Protein AF-A0A496Z7W5-F1 (afdb_monomer_lite)

pLDDT: mean 76.12, std 15.77, range [34.16, 96.25]

Structure (mmCIF, N/CA/C/O backbone):
data_AF-A0A496Z7W5-F1
#
_entry.id   AF-A0A496Z7W5-F1
#
loop_
_atom_site.group_PDB
_atom_site.id
_atom_site.type_symbol
_atom_site.label_atom_id
_atom_site.label_alt_id
_atom_site.label_comp_id
_atom_site.label_asym_id
_atom_site.label_entity_id
_atom_site.label_seq_id
_atom_site.pdbx_PDB_ins_code
_atom_site.Cartn_x
_atom_site.Cartn_y
_atom_site.Cartn_z
_atom_site.occupancy
_atom_site.B_iso_or_equiv
_atom_site.auth_seq_id
_atom_site.auth_comp_id
_atom_site.auth_asym_id
_atom_site.auth_atom_id
_atom_site.pdbx_PDB_model_num
ATOM 1 N N . MET A 1 1 ? 35.071 28.016 -65.929 1.00 51.53 1 MET A N 1
ATOM 2 C CA . MET A 1 1 ? 35.311 26.573 -65.717 1.00 51.53 1 MET A CA 1
ATOM 3 C C . MET A 1 1 ? 34.037 26.012 -65.119 1.00 51.53 1 MET A C 1
ATOM 5 O O . MET A 1 1 ? 33.495 26.661 -64.237 1.00 51.53 1 MET A O 1
ATOM 9 N N . ASN A 1 2 ? 33.488 24.928 -65.670 1.00 55.09 2 ASN A N 1
ATOM 10 C CA . ASN A 1 2 ? 32.292 24.305 -65.104 1.00 55.09 2 ASN A CA 1
ATOM 11 C C . ASN A 1 2 ? 32.678 23.683 -63.758 1.00 55.09 2 ASN A C 1
ATOM 13 O O . ASN A 1 2 ? 33.490 22.768 -63.718 1.00 55.09 2 ASN A O 1
ATOM 17 N N . ASP A 1 3 ? 32.097 24.175 -62.666 1.00 66.06 3 ASP A N 1
ATOM 18 C CA . ASP A 1 3 ? 32.342 23.649 -61.313 1.00 66.06 3 ASP A CA 1
ATOM 19 C C . ASP A 1 3 ? 31.567 22.348 -61.036 1.00 66.06 3 ASP A C 1
ATOM 21 O O . ASP A 1 3 ? 31.571 21.841 -59.909 1.00 66.06 3 ASP A O 1
ATOM 25 N N . ALA A 1 4 ? 30.861 21.832 -62.046 1.00 79.75 4 ALA A N 1
ATOM 26 C CA . ALA A 1 4 ? 30.001 20.666 -61.973 1.00 79.75 4 ALA A CA 1
ATOM 27 C C . ALA A 1 4 ? 30.693 19.445 -62.585 1.00 79.75 4 ALA A C 1
ATOM 29 O O . ALA A 1 4 ? 31.195 19.484 -63.704 1.00 79.75 4 ALA A O 1
ATOM 30 N N . TYR A 1 5 ? 30.675 18.351 -61.837 1.00 84.06 5 TYR A N 1
ATOM 31 C CA . TYR A 1 5 ? 31.338 17.106 -62.175 1.00 84.06 5 TYR A CA 1
ATOM 32 C C . TYR A 1 5 ? 30.346 15.950 -62.143 1.00 84.06 5 TYR A C 1
ATOM 34 O O . TYR A 1 5 ? 29.518 15.844 -61.235 1.00 84.06 5 TYR A O 1
ATOM 42 N N . ILE A 1 6 ? 30.454 15.043 -63.102 1.00 85.50 6 ILE A N 1
ATOM 43 C CA . ILE A 1 6 ? 29.633 13.839 -63.178 1.00 85.50 6 ILE A CA 1
ATOM 44 C C . ILE A 1 6 ? 30.410 12.677 -62.570 1.00 85.50 6 ILE A C 1
ATOM 46 O O . ILE A 1 6 ? 31.523 12.374 -62.993 1.00 85.50 6 ILE A O 1
ATOM 50 N N . LEU A 1 7 ? 29.804 12.006 -61.592 1.00 85.50 7 LEU A N 1
ATOM 51 C CA . LEU A 1 7 ? 30.342 10.791 -60.986 1.00 85.50 7 LEU A CA 1
ATOM 52 C C . LEU A 1 7 ? 29.732 9.560 -61.658 1.00 85.50 7 LEU A C 1
ATOM 54 O O . LEU A 1 7 ? 28.511 9.467 -61.803 1.00 85.50 7 LEU A O 1
ATOM 58 N N . ARG A 1 8 ? 30.566 8.575 -61.986 1.00 83.56 8 ARG A N 1
ATOM 59 C CA . ARG A 1 8 ? 30.140 7.232 -62.374 1.00 83.56 8 ARG A CA 1
ATOM 60 C C . ARG A 1 8 ? 30.709 6.213 -61.399 1.00 83.56 8 ARG A C 1
ATOM 62 O O . ARG A 1 8 ? 31.922 6.063 -61.286 1.00 83.56 8 ARG A O 1
ATOM 69 N N . LYS A 1 9 ? 29.806 5.484 -60.744 1.00 83.12 9 LYS A N 1
ATOM 70 C CA . LYS A 1 9 ? 30.139 4.409 -59.806 1.00 83.12 9 LYS A CA 1
ATOM 71 C C . LYS A 1 9 ? 29.649 3.082 -60.355 1.00 83.12 9 LYS A C 1
ATOM 73 O O . LYS A 1 9 ? 28.438 2.901 -60.522 1.00 83.12 9 LYS A O 1
ATOM 78 N N . LYS A 1 10 ? 30.579 2.154 -60.595 1.00 78.31 10 LYS A N 1
ATOM 79 C CA . LYS A 1 10 ? 30.323 0.863 -61.259 1.00 78.31 10 LYS A CA 1
ATOM 80 C C . LYS A 1 10 ? 29.635 1.088 -62.621 1.00 78.31 10 LYS A C 1
ATOM 82 O O . LYS A 1 10 ? 30.306 1.440 -63.583 1.00 78.31 10 LYS A O 1
ATOM 87 N N . ASP A 1 11 ? 28.300 1.040 -62.662 1.00 71.44 11 ASP A N 1
ATOM 88 C CA . ASP A 1 11 ? 27.478 1.235 -63.869 1.00 71.44 11 ASP A CA 1
ATOM 89 C C . ASP A 1 11 ? 26.403 2.326 -63.749 1.00 71.44 11 ASP A C 1
ATOM 91 O O . ASP A 1 11 ? 25.564 2.480 -64.635 1.00 71.44 11 ASP A O 1
ATOM 95 N N . LYS A 1 12 ? 26.403 3.111 -62.665 1.00 79.19 12 LYS A N 1
ATOM 96 C CA . LYS A 1 12 ? 25.453 4.219 -62.482 1.00 79.19 12 LYS A CA 1
ATOM 97 C C . LYS A 1 12 ? 26.149 5.559 -62.664 1.00 79.19 12 LYS A C 1
ATOM 99 O O . LYS A 1 12 ? 27.129 5.845 -61.978 1.00 79.19 12 LYS A O 1
ATOM 104 N N . VAL A 1 13 ? 25.610 6.372 -63.570 1.00 81.94 13 VAL A N 1
ATOM 105 C CA . VAL A 1 13 ? 26.015 7.764 -63.794 1.00 81.94 13 VAL A CA 1
ATOM 106 C C . VAL A 1 13 ? 25.095 8.675 -62.987 1.00 81.94 13 VAL A C 1
ATOM 108 O O . VAL A 1 13 ? 23.871 8.571 -63.070 1.00 81.94 13 VAL A O 1
ATOM 111 N N . TYR A 1 14 ? 25.687 9.538 -62.170 1.00 81.88 14 TYR A N 1
ATOM 112 C CA . TYR A 1 14 ? 24.978 10.470 -61.300 1.00 81.88 14 TYR A CA 1
ATOM 113 C C . TYR A 1 14 ? 24.831 11.836 -61.975 1.00 81.88 14 TYR A C 1
ATOM 115 O O . TYR A 1 14 ? 25.515 12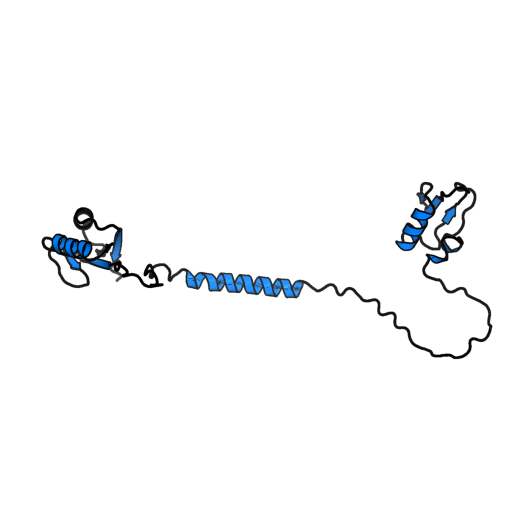.144 -62.944 1.00 81.88 14 TYR A O 1
ATOM 123 N N . LYS A 1 15 ? 23.914 12.668 -61.470 1.00 84.81 15 LYS A N 1
ATOM 124 C CA . LYS A 1 15 ? 23.743 14.041 -61.971 1.00 84.81 15 LYS A CA 1
ATOM 125 C C . LYS A 1 15 ? 25.028 14.859 -61.759 1.00 84.81 15 LYS A C 1
ATOM 127 O O . LYS A 1 15 ? 25.778 14.526 -60.846 1.00 84.81 15 LYS A O 1
ATOM 132 N N . PRO A 1 16 ? 25.262 15.931 -62.535 1.00 86.69 16 PRO A N 1
ATOM 133 C CA . PRO A 1 16 ? 26.368 16.847 -62.283 1.00 86.69 16 PRO A CA 1
ATOM 134 C C . PRO A 1 16 ? 26.305 17.412 -60.859 1.00 86.69 16 PRO A C 1
ATOM 136 O O . PRO A 1 16 ? 25.272 17.923 -60.419 1.00 86.69 16 PRO A O 1
ATOM 139 N N . VAL A 1 17 ? 27.409 17.293 -60.130 1.00 85.62 17 VAL A N 1
ATOM 140 C CA . VAL A 1 17 ? 27.551 17.677 -58.727 1.00 85.62 17 VAL A CA 1
ATOM 141 C C . VAL A 1 17 ? 28.696 18.687 -58.587 1.00 85.62 17 VAL A C 1
ATOM 143 O O . VAL A 1 17 ? 29.755 18.475 -59.175 1.00 85.62 17 VAL A O 1
ATOM 146 N N . PRO A 1 18 ? 28.547 19.760 -57.787 1.00 87.69 18 PRO A N 1
ATOM 147 C CA . PRO A 1 18 ? 29.632 20.709 -57.561 1.00 87.69 18 PRO A CA 1
ATOM 148 C C . PRO A 1 18 ? 30.868 20.067 -56.917 1.00 87.69 18 PRO A C 1
ATOM 150 O O . PRO A 1 18 ? 30.735 19.214 -56.033 1.00 87.69 18 PRO A O 1
ATOM 153 N N . LEU A 1 19 ? 32.065 20.565 -57.240 1.00 83.31 19 LEU A N 1
ATOM 154 C CA . LEU A 1 19 ? 33.335 20.090 -56.662 1.00 83.31 19 LEU A CA 1
ATOM 155 C C . LEU A 1 19 ? 33.321 19.993 -55.128 1.00 83.31 19 LEU A C 1
ATOM 157 O O . LEU A 1 19 ? 33.841 19.045 -54.540 1.00 83.31 19 LEU A O 1
ATOM 161 N N . LYS A 1 20 ? 32.703 20.975 -54.460 1.00 84.88 20 LYS A N 1
ATOM 162 C CA . LYS A 1 20 ? 32.587 21.008 -52.995 1.00 84.88 20 LYS A CA 1
ATOM 163 C C . LYS A 1 20 ? 31.877 19.767 -52.451 1.00 84.88 20 LYS A C 1
ATOM 165 O O . LYS A 1 20 ? 32.309 19.218 -51.443 1.00 84.88 20 LYS A O 1
ATOM 170 N N . VAL A 1 21 ? 30.819 19.323 -53.126 1.00 84.94 21 VAL A N 1
ATOM 171 C CA . VAL A 1 21 ? 30.046 18.141 -52.733 1.00 84.94 21 VAL A CA 1
ATOM 172 C C . VAL A 1 21 ? 30.829 16.869 -53.063 1.00 84.94 21 VAL A C 1
ATOM 174 O O . VAL A 1 21 ? 30.885 15.975 -52.224 1.00 84.94 21 VAL A O 1
ATOM 177 N N . LEU A 1 22 ? 31.528 16.808 -54.204 1.00 83.44 22 LEU A N 1
ATOM 178 C CA . LEU A 1 22 ? 32.423 15.682 -54.510 1.00 83.44 22 LEU A CA 1
ATOM 179 C C . LEU A 1 22 ? 33.503 15.474 -53.445 1.00 83.44 22 LEU A C 1
ATOM 181 O O . LEU A 1 22 ? 33.712 14.347 -53.003 1.00 83.44 22 LEU A O 1
ATOM 185 N N . ARG A 1 23 ? 34.144 16.549 -52.972 1.00 83.62 23 ARG A N 1
ATOM 186 C CA . ARG A 1 23 ? 35.127 16.473 -51.875 1.00 83.62 23 ARG A CA 1
ATOM 187 C C . ARG A 1 23 ? 34.524 15.863 -50.610 1.00 83.62 23 ARG A C 1
ATOM 189 O O . ARG A 1 23 ? 35.157 15.032 -49.962 1.00 83.62 23 ARG A O 1
ATOM 196 N N . THR A 1 24 ? 33.291 16.246 -50.270 1.00 82.06 24 THR A N 1
ATOM 197 C CA . THR A 1 24 ? 32.560 15.661 -49.138 1.00 82.06 24 THR A CA 1
ATOM 198 C C . THR A 1 24 ? 32.294 14.172 -49.350 1.00 82.06 24 THR A C 1
ATOM 200 O O . THR A 1 24 ? 32.482 13.392 -48.419 1.00 82.06 24 THR A O 1
ATOM 203 N N . LEU A 1 25 ? 31.921 13.757 -50.562 1.00 84.25 25 LEU A N 1
ATOM 204 C CA . LEU A 1 25 ? 31.660 12.352 -50.880 1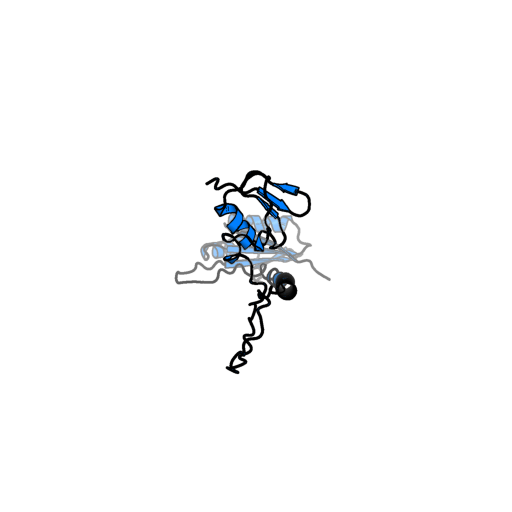.00 84.25 25 LEU A CA 1
ATOM 205 C C . LEU A 1 25 ? 32.932 11.489 -50.823 1.00 84.25 25 LEU A C 1
ATOM 207 O O . LEU A 1 25 ? 32.874 10.371 -50.309 1.00 84.25 25 LEU A O 1
ATOM 211 N N . VAL A 1 26 ? 34.083 12.012 -51.264 1.00 83.88 26 VAL A N 1
ATOM 212 C CA . VAL A 1 26 ? 35.386 11.343 -51.088 1.00 83.88 26 VAL A CA 1
ATOM 213 C C . VAL A 1 26 ? 35.707 11.184 -49.598 1.00 83.88 26 VAL A C 1
ATOM 215 O O . VAL A 1 26 ? 36.009 10.081 -49.143 1.00 83.88 26 VAL A O 1
ATOM 218 N N . TYR A 1 27 ? 35.562 12.251 -48.801 1.00 80.50 27 TYR A N 1
ATOM 219 C CA . TYR A 1 27 ? 35.813 12.204 -47.354 1.00 80.50 27 TYR A CA 1
ATOM 220 C C . TYR A 1 27 ? 34.902 11.200 -46.625 1.00 80.50 27 TYR A C 1
ATOM 222 O O . TYR A 1 27 ? 35.346 10.476 -45.733 1.00 80.50 27 TYR A O 1
ATOM 230 N N . GLN A 1 28 ? 33.634 11.112 -47.036 1.00 82.00 28 GLN A N 1
ATOM 231 C CA . GLN A 1 28 ? 32.645 10.170 -46.503 1.00 82.00 28 GLN A CA 1
ATOM 232 C C . GLN A 1 28 ? 32.807 8.734 -47.035 1.00 82.00 28 GLN A C 1
ATOM 234 O O . GLN A 1 28 ? 31.968 7.885 -46.733 1.00 82.00 28 GLN A O 1
ATOM 239 N N . ARG A 1 29 ? 33.870 8.444 -47.806 1.00 79.56 29 ARG A N 1
ATOM 240 C CA . ARG A 1 29 ? 34.133 7.140 -48.447 1.00 79.56 29 ARG A CA 1
ATOM 241 C C . ARG A 1 29 ? 32.990 6.654 -49.344 1.00 79.56 29 ARG A C 1
ATOM 243 O O . ARG A 1 29 ? 32.728 5.459 -49.444 1.00 79.56 29 ARG A O 1
ATOM 250 N N . GLN A 1 30 ? 32.276 7.584 -49.972 1.00 83.38 30 GLN A N 1
ATOM 251 C CA . GLN A 1 30 ? 31.220 7.266 -50.936 1.00 83.38 30 GLN A CA 1
ATOM 252 C C . GLN A 1 30 ? 31.744 7.210 -52.378 1.00 83.38 30 GLN A C 1
ATOM 254 O O . GLN A 1 30 ? 31.094 6.589 -53.223 1.00 83.38 30 GLN A O 1
ATOM 259 N N . VAL A 1 31 ? 32.914 7.806 -52.627 1.00 83.88 31 VAL A N 1
ATOM 260 C CA . VAL A 1 31 ? 33.658 7.768 -53.893 1.00 83.88 31 VAL A CA 1
ATOM 261 C C . VAL A 1 31 ? 34.989 7.070 -53.647 1.00 83.88 31 VAL A C 1
ATOM 263 O O . VAL A 1 31 ? 35.718 7.459 -52.732 1.00 83.88 31 VAL A O 1
ATOM 266 N N . ASP A 1 32 ? 35.284 6.059 -54.454 1.00 84.19 32 ASP A N 1
ATOM 267 C CA . ASP A 1 32 ? 36.523 5.283 -54.410 1.00 84.19 32 ASP A CA 1
ATOM 268 C C . ASP A 1 32 ? 37.550 5.837 -55.425 1.00 84.19 32 ASP A C 1
ATOM 270 O O . ASP A 1 32 ? 37.160 6.479 -56.402 1.00 84.19 32 ASP A O 1
ATOM 274 N N . PRO A 1 33 ? 38.870 5.617 -55.242 1.00 81.69 33 PRO A N 1
ATOM 275 C CA . PRO A 1 33 ? 39.895 6.105 -56.176 1.00 81.69 33 PRO A CA 1
ATOM 276 C C . PRO A 1 33 ? 39.708 5.613 -57.619 1.00 81.69 33 PRO A C 1
ATOM 278 O O . PRO A 1 33 ? 40.115 6.300 -58.559 1.00 81.69 33 PRO A O 1
ATOM 281 N N . ASP A 1 34 ? 39.086 4.442 -57.764 1.00 84.56 34 ASP A N 1
ATOM 282 C CA . ASP A 1 34 ? 38.816 3.779 -59.038 1.00 84.56 34 ASP A CA 1
ATOM 283 C C . ASP A 1 34 ? 37.509 4.247 -59.705 1.00 84.56 34 ASP A C 1
ATOM 285 O O . ASP A 1 34 ? 37.250 3.900 -60.859 1.00 84.56 34 ASP A O 1
ATOM 289 N N . ASP A 1 35 ? 36.681 5.041 -59.012 1.00 87.25 35 ASP A N 1
ATOM 290 C CA . ASP A 1 35 ? 35.467 5.612 -59.601 1.00 87.25 35 ASP A CA 1
ATOM 291 C C . ASP A 1 35 ? 35.824 6.633 -60.690 1.00 87.25 35 ASP A C 1
ATOM 293 O O . ASP A 1 35 ? 36.857 7.309 -60.633 1.00 87.25 35 ASP A O 1
ATOM 297 N N . MET A 1 36 ? 34.958 6.768 -61.697 1.00 86.19 36 MET A N 1
ATOM 298 C CA . MET A 1 36 ? 35.205 7.681 -62.811 1.00 86.19 36 MET A CA 1
ATOM 299 C C . MET A 1 36 ? 34.498 9.017 -62.592 1.00 86.19 36 MET A C 1
ATOM 301 O O . MET A 1 36 ? 33.318 9.066 -62.238 1.00 86.19 36 MET A O 1
ATOM 305 N N . ILE A 1 37 ? 35.213 10.106 -62.849 1.00 86.38 37 ILE A N 1
ATOM 306 C CA . ILE A 1 37 ? 34.723 11.476 -62.754 1.00 86.38 37 ILE A CA 1
ATOM 307 C C . ILE A 1 37 ? 34.959 12.186 -64.085 1.00 86.38 37 ILE A C 1
ATOM 309 O O . ILE A 1 37 ? 36.049 12.111 -64.659 1.00 86.38 37 ILE A O 1
ATOM 313 N N . SER A 1 38 ? 33.934 12.887 -64.557 1.00 85.19 38 SER A N 1
ATOM 314 C CA . SER A 1 38 ? 33.991 13.752 -65.734 1.00 85.19 38 SER A CA 1
ATOM 315 C C . SER A 1 38 ? 33.742 15.206 -65.339 1.00 85.19 38 SER A C 1
ATOM 317 O O . SER A 1 38 ? 32.855 15.486 -64.533 1.00 85.19 38 SER A O 1
ATOM 319 N N . SER A 1 39 ? 34.537 16.123 -65.891 1.00 81.81 39 SER A N 1
ATOM 320 C CA . SER A 1 39 ? 34.437 17.579 -65.687 1.00 81.81 39 SER A CA 1
ATOM 321 C C . SER A 1 39 ? 33.794 18.318 -66.868 1.00 81.81 39 SER A C 1
ATOM 323 O O . SER A 1 39 ? 33.708 19.543 -66.864 1.00 81.81 39 SER A O 1
ATOM 325 N N . ASP A 1 40 ? 33.411 17.587 -67.913 1.00 81.06 40 ASP A N 1
ATOM 326 C CA . ASP A 1 40 ? 32.994 18.091 -69.225 1.00 81.06 40 ASP A CA 1
ATOM 327 C C . ASP A 1 40 ? 31.701 17.414 -69.711 1.00 81.06 40 ASP A C 1
ATOM 329 O O . ASP A 1 40 ? 31.558 17.073 -70.883 1.00 81.06 40 ASP A O 1
ATOM 333 N N . ASP A 1 41 ? 30.767 17.196 -68.782 1.00 72.81 41 ASP A N 1
ATOM 334 C CA . ASP A 1 41 ? 29.441 16.617 -69.031 1.00 72.81 41 ASP A CA 1
ATOM 335 C C . ASP A 1 41 ? 29.445 15.203 -69.651 1.00 72.81 41 ASP A C 1
ATOM 337 O O . ASP A 1 41 ? 28.473 14.768 -70.269 1.00 72.81 41 ASP A O 1
ATOM 341 N N . GLY A 1 42 ? 30.508 14.432 -69.410 1.00 73.50 42 GLY A N 1
ATOM 342 C CA . GLY A 1 42 ? 30.608 13.012 -69.759 1.00 73.50 42 GLY A CA 1
ATOM 343 C C . GLY A 1 42 ? 31.496 12.701 -70.964 1.00 73.50 42 GLY A C 1
ATOM 344 O O . GLY A 1 42 ? 31.583 11.529 -71.342 1.00 73.50 42 GLY A O 1
ATOM 345 N N . ASN A 1 43 ? 32.165 13.701 -71.547 1.00 78.06 43 ASN A N 1
ATOM 346 C CA . ASN A 1 43 ? 33.041 13.520 -72.707 1.00 78.06 43 ASN A CA 1
ATOM 347 C C . ASN A 1 43 ? 34.394 12.889 -72.340 1.00 78.06 43 ASN A C 1
ATOM 349 O O . ASN A 1 43 ? 34.868 11.996 -73.046 1.00 78.06 43 ASN A O 1
ATOM 353 N N . THR A 1 44 ? 35.004 13.300 -71.229 1.00 81.88 44 THR A N 1
ATOM 354 C CA . THR A 1 44 ? 36.252 12.731 -70.714 1.00 81.88 44 THR A CA 1
ATOM 355 C C . THR A 1 44 ? 36.057 12.177 -69.315 1.00 81.88 44 THR A C 1
ATOM 357 O O . THR A 1 44 ? 35.500 12.816 -68.425 1.00 81.88 44 THR A O 1
ATOM 360 N N . TRP A 1 45 ? 36.532 10.950 -69.115 1.00 84.12 45 TRP A N 1
ATOM 361 C CA . TRP A 1 45 ? 36.442 10.260 -67.838 1.00 84.12 45 TRP A CA 1
ATOM 362 C C . TRP A 1 45 ? 37.831 10.071 -67.255 1.00 84.12 45 TRP A C 1
ATOM 364 O O . TRP A 1 45 ? 38.710 9.461 -67.866 1.00 84.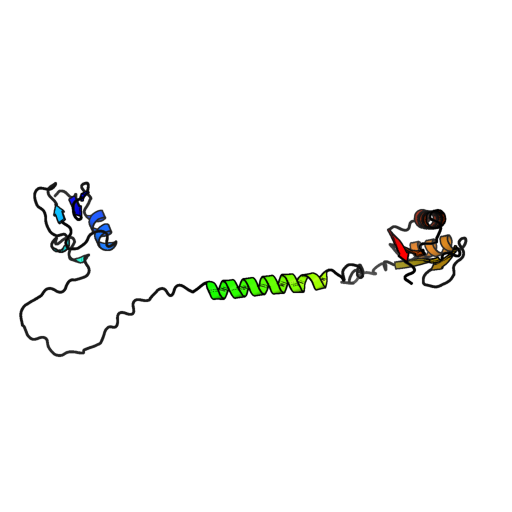12 45 TRP A O 1
ATOM 374 N N . THR A 1 46 ? 38.015 10.577 -66.045 1.00 84.31 46 THR A N 1
ATOM 375 C CA . THR A 1 46 ? 39.253 10.453 -65.280 1.00 84.31 46 THR A CA 1
ATOM 376 C C . THR A 1 46 ? 38.989 9.660 -64.013 1.00 84.31 46 THR A C 1
ATOM 378 O O . THR A 1 46 ? 37.890 9.692 -63.468 1.00 84.31 46 THR A O 1
ATOM 381 N N . LEU A 1 47 ? 39.983 8.913 -63.542 1.00 84.69 47 LEU A N 1
ATOM 382 C CA . LEU A 1 47 ? 39.875 8.239 -62.250 1.00 84.69 47 LEU A CA 1
ATOM 383 C C . LEU A 1 47 ? 39.839 9.296 -61.150 1.00 84.69 47 LEU A C 1
ATOM 385 O O . LEU A 1 47 ? 40.664 10.216 -61.154 1.00 84.69 47 LEU A O 1
ATOM 389 N N . ALA A 1 48 ? 38.931 9.145 -60.192 1.00 84.44 48 ALA A N 1
ATOM 390 C CA . ALA A 1 48 ? 38.799 10.068 -59.077 1.00 84.44 48 ALA A CA 1
ATOM 391 C C . ALA A 1 48 ? 40.132 10.213 -58.323 1.00 84.44 48 ALA A C 1
ATOM 393 O O . ALA A 1 48 ? 40.555 11.328 -58.013 1.00 84.44 48 ALA A O 1
ATOM 394 N N . GLY A 1 49 ? 40.860 9.105 -58.151 1.00 79.62 49 GLY A N 1
ATOM 395 C CA . GLY A 1 49 ? 42.194 9.066 -57.550 1.00 79.62 49 GLY A CA 1
ATOM 396 C C . GLY A 1 49 ? 43.323 9.666 -58.397 1.00 79.62 49 GL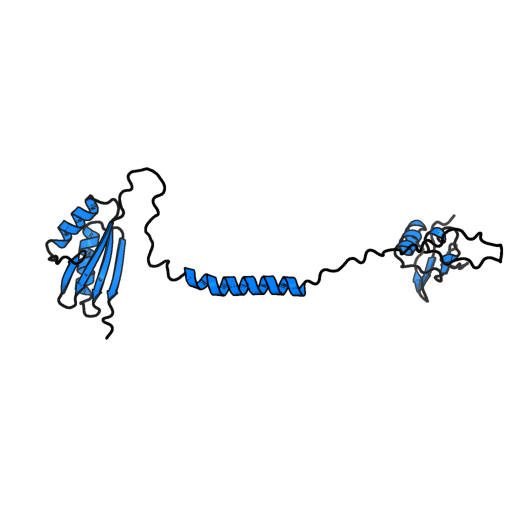Y A C 1
ATOM 397 O O . GLY A 1 49 ? 44.454 9.714 -57.927 1.00 79.62 49 GLY A O 1
ATOM 398 N N . LYS A 1 50 ? 43.058 10.114 -59.630 1.00 82.06 50 LYS A N 1
ATOM 399 C CA . LYS A 1 50 ? 44.019 10.828 -60.494 1.00 82.06 50 LYS A CA 1
ATOM 400 C C . LYS A 1 50 ? 43.670 12.304 -60.688 1.00 82.06 50 LYS A C 1
ATOM 402 O O . LYS A 1 50 ? 44.461 13.032 -61.283 1.00 82.06 50 LYS A O 1
ATOM 407 N N . LEU A 1 51 ? 42.516 12.757 -60.199 1.00 81.81 51 LEU A N 1
ATOM 408 C CA . LEU A 1 51 ? 42.101 14.146 -60.337 1.00 81.81 51 LEU A CA 1
ATOM 409 C C . LEU A 1 51 ? 42.877 15.024 -59.333 1.00 81.81 51 LEU A C 1
ATOM 411 O O . LEU A 1 51 ? 42.748 14.788 -58.128 1.00 81.81 51 LEU A O 1
ATOM 415 N N . PRO A 1 52 ? 43.645 16.048 -59.767 1.00 78.50 52 PRO A N 1
ATOM 416 C CA . PRO A 1 52 ? 44.459 16.881 -58.868 1.00 78.50 52 PRO A CA 1
ATOM 417 C C . PRO A 1 52 ? 43.667 17.484 -57.704 1.00 78.50 52 PRO A C 1
ATOM 419 O O . PRO A 1 52 ? 44.167 17.593 -56.587 1.00 78.50 52 PRO A O 1
ATOM 422 N N . GLU A 1 53 ? 42.400 17.815 -57.949 1.00 79.12 53 GLU A N 1
ATOM 423 C CA . GLU A 1 53 ? 41.505 18.409 -56.958 1.00 79.12 53 GLU A CA 1
ATOM 424 C C . GLU A 1 53 ? 41.008 17.423 -55.894 1.00 79.12 53 GLU A C 1
ATOM 426 O O . GLU A 1 53 ? 40.550 17.862 -54.836 1.00 79.12 53 GLU A O 1
ATOM 431 N N . LEU A 1 54 ? 41.080 16.112 -56.163 1.00 77.25 54 LEU A N 1
ATOM 432 C CA . LEU A 1 54 ? 40.569 15.056 -55.286 1.00 77.25 54 LEU A CA 1
ATOM 433 C C . LEU A 1 54 ? 41.656 14.141 -54.712 1.00 77.25 54 LEU A C 1
ATOM 435 O O . LEU A 1 54 ? 41.446 13.595 -53.631 1.00 77.25 54 LEU A O 1
ATOM 439 N N . ILE A 1 55 ? 42.824 14.033 -55.360 1.00 77.19 55 ILE A N 1
ATOM 440 C CA . ILE A 1 55 ? 43.957 13.180 -54.944 1.00 77.19 55 ILE A CA 1
ATOM 441 C C . ILE A 1 55 ? 44.280 13.324 -53.451 1.00 77.19 55 ILE A C 1
ATOM 443 O O . ILE A 1 55 ? 44.431 12.325 -52.756 1.00 77.19 55 ILE A O 1
ATOM 447 N N . GLN A 1 56 ? 44.336 14.555 -52.934 1.00 76.69 56 GLN A N 1
ATOM 448 C CA . GLN A 1 56 ? 44.674 14.824 -51.528 1.00 76.69 56 GLN A CA 1
ATOM 449 C C . GLN A 1 56 ? 43.623 14.334 -50.517 1.00 76.69 56 GLN A C 1
ATOM 451 O O . GLN A 1 56 ? 43.917 14.220 -49.328 1.00 76.69 56 GLN A O 1
ATOM 456 N N . PHE A 1 57 ? 42.391 14.088 -50.969 1.00 75.81 57 PHE A N 1
ATOM 457 C CA . PHE A 1 57 ? 41.285 13.635 -50.126 1.00 75.81 57 PHE A CA 1
ATOM 458 C C . PHE A 1 57 ? 41.155 12.109 -50.107 1.00 75.81 57 PHE A C 1
ATOM 460 O O . PHE A 1 57 ? 40.472 11.574 -49.233 1.00 75.81 57 PHE A O 1
ATOM 467 N N . PHE A 1 58 ? 41.829 11.405 -51.021 1.00 74.88 58 PHE A N 1
ATOM 468 C CA . PHE A 1 58 ? 41.931 9.954 -50.965 1.00 74.88 58 PHE A CA 1
ATOM 469 C C . PHE A 1 58 ? 43.021 9.534 -49.968 1.00 74.88 58 PHE A C 1
ATOM 471 O O . PHE A 1 58 ? 44.116 10.102 -49.970 1.00 74.88 58 PHE A O 1
ATOM 478 N N . PRO A 1 59 ? 42.762 8.536 -49.101 1.00 63.03 59 PRO A N 1
ATOM 479 C CA . PRO A 1 59 ? 43.804 7.964 -48.258 1.00 63.03 59 PRO A CA 1
ATOM 480 C C . PRO A 1 59 ? 44.909 7.401 -49.162 1.00 63.03 59 PRO A C 1
ATOM 482 O O . PRO A 1 59 ? 44.642 6.593 -50.046 1.00 63.03 59 PRO A O 1
ATOM 485 N N . SER A 1 60 ? 46.139 7.872 -48.969 1.00 57.25 60 SER A N 1
ATOM 486 C CA . SER A 1 60 ? 47.270 7.636 -49.866 1.00 57.25 60 SER A CA 1
ATOM 487 C C . SER A 1 60 ? 47.506 6.150 -50.168 1.00 57.25 60 SER A C 1
ATOM 489 O O . SER A 1 60 ? 47.963 5.392 -49.313 1.00 57.25 60 SER A O 1
ATOM 491 N N . HIS A 1 61 ? 47.279 5.741 -51.419 1.00 50.31 61 HIS A N 1
ATOM 492 C CA . HIS A 1 61 ? 47.983 4.595 -51.985 1.00 50.31 61 HIS A CA 1
ATOM 493 C C . HIS A 1 61 ? 49.406 5.060 -52.312 1.00 50.31 61 HIS A C 1
ATOM 495 O O . HIS A 1 61 ? 49.604 6.028 -53.043 1.00 50.31 61 HIS A O 1
ATOM 501 N N . THR A 1 62 ? 50.400 4.427 -51.694 1.00 41.41 62 THR A N 1
ATOM 502 C CA . THR A 1 62 ? 51.824 4.727 -51.887 1.00 41.41 62 THR A CA 1
ATOM 503 C C . THR A 1 62 ? 52.186 4.682 -53.373 1.00 41.41 62 THR A C 1
ATOM 505 O O . THR A 1 62 ? 51.976 3.638 -53.995 1.00 41.41 62 THR A O 1
ATOM 508 N N . PRO A 1 63 ? 52.750 5.754 -53.954 1.00 43.34 63 PRO A N 1
ATOM 509 C CA . PRO A 1 63 ? 53.272 5.690 -55.308 1.00 43.34 63 PRO A CA 1
ATOM 510 C C . PRO A 1 63 ? 54.484 4.754 -55.315 1.00 43.34 63 PRO A C 1
ATOM 512 O O . PRO A 1 63 ? 55.405 4.911 -54.513 1.00 43.34 63 PRO A O 1
ATOM 515 N N . SER A 1 64 ? 54.494 3.768 -56.211 1.00 54.38 64 SER A N 1
ATOM 516 C CA . SER A 1 64 ? 55.703 3.012 -56.529 1.00 54.38 64 SER A CA 1
ATOM 517 C C . SER A 1 64 ? 56.657 3.942 -57.282 1.00 54.38 64 SER A C 1
ATOM 519 O O . SER A 1 64 ? 56.462 4.196 -58.471 1.00 54.38 64 SER A O 1
ATOM 521 N N . LEU A 1 65 ? 57.651 4.491 -56.584 1.00 44.59 65 LEU A N 1
ATOM 522 C CA . LEU A 1 65 ? 58.717 5.306 -57.163 1.00 44.59 65 LEU A CA 1
ATOM 523 C C . LEU A 1 65 ? 60.069 4.602 -57.007 1.00 44.59 65 LEU A C 1
ATOM 525 O O . LEU A 1 65 ? 60.360 3.968 -55.995 1.00 44.59 65 LEU A O 1
ATOM 529 N N . SER A 1 66 ? 60.833 4.717 -58.088 1.00 47.16 66 SER A N 1
ATOM 530 C CA . SER A 1 66 ? 62.185 4.245 -58.378 1.00 47.16 66 SER A CA 1
ATOM 531 C C . SER A 1 66 ? 63.175 4.254 -57.211 1.00 47.16 66 SER A C 1
ATOM 533 O O . SER A 1 66 ? 63.230 5.205 -56.435 1.00 47.16 66 SER A O 1
ATOM 535 N N . LEU A 1 67 ? 64.018 3.215 -57.199 1.00 56.12 67 LEU A N 1
ATOM 536 C CA . LEU A 1 67 ? 65.205 3.029 -56.362 1.00 56.12 67 LEU A CA 1
ATOM 537 C C . LEU A 1 67 ? 66.068 4.305 -56.294 1.00 56.12 67 LEU A C 1
ATOM 539 O O . LEU A 1 67 ? 66.810 4.627 -57.218 1.00 56.12 67 LEU A O 1
ATOM 543 N N . GLY A 1 68 ? 65.980 4.999 -55.168 1.00 47.06 68 GLY A N 1
ATOM 544 C CA . GLY A 1 68 ? 66.950 5.971 -54.681 1.00 47.06 68 GLY A CA 1
ATOM 545 C C . GLY A 1 68 ? 67.054 5.750 -53.179 1.00 47.06 68 GLY A C 1
ATOM 546 O O . GLY A 1 68 ? 66.032 5.712 -52.494 1.00 47.06 68 GLY A O 1
ATOM 547 N N . GLU A 1 69 ? 68.261 5.471 -52.699 1.00 54.59 69 GLU A N 1
ATOM 548 C CA . GLU A 1 69 ? 68.535 4.994 -51.343 1.00 54.59 69 GLU A CA 1
ATOM 549 C C . GLU A 1 69 ? 67.882 5.862 -50.256 1.00 54.59 69 GLU A C 1
ATOM 551 O O . GLU A 1 69 ? 68.099 7.070 -50.169 1.00 54.59 69 GLU A O 1
ATOM 556 N N . VAL A 1 70 ? 67.098 5.215 -49.390 1.00 53.59 70 VAL A N 1
ATOM 557 C CA . VAL A 1 70 ? 66.533 5.819 -48.179 1.00 53.59 70 VAL A CA 1
ATOM 558 C C . VAL A 1 70 ? 67.551 5.648 -47.044 1.00 53.59 70 VAL A C 1
ATOM 560 O O . VAL A 1 70 ? 67.944 4.510 -46.765 1.00 53.59 70 VAL A O 1
ATOM 563 N N . PRO A 1 71 ? 67.973 6.718 -46.342 1.00 49.72 71 PRO A N 1
ATOM 564 C CA . PRO A 1 71 ? 68.846 6.581 -45.184 1.00 49.72 71 PRO A CA 1
ATOM 565 C C . PRO A 1 71 ? 68.128 5.793 -44.086 1.00 49.72 71 PRO A C 1
ATOM 567 O O . PRO A 1 71 ? 66.963 6.052 -43.778 1.00 49.72 71 PRO A O 1
ATOM 570 N N . ARG A 1 72 ? 68.832 4.845 -43.457 1.00 55.34 72 ARG A N 1
ATOM 571 C CA . ARG A 1 72 ? 68.340 4.128 -42.273 1.00 55.34 72 ARG A CA 1
ATOM 572 C C . ARG A 1 72 ? 68.181 5.106 -41.106 1.00 55.34 72 ARG A C 1
ATOM 574 O O . ARG A 1 72 ? 69.124 5.353 -40.362 1.00 55.34 72 ARG A O 1
ATOM 581 N N . GLY A 1 73 ? 66.973 5.634 -40.944 1.00 49.84 73 GLY A N 1
ATOM 582 C CA . GLY A 1 73 ? 66.553 6.439 -39.804 1.00 49.84 73 GLY A CA 1
ATOM 583 C C . GLY A 1 73 ? 65.313 5.835 -39.153 1.00 49.84 73 GLY A C 1
ATOM 584 O O . GLY A 1 73 ? 64.285 5.698 -39.803 1.00 49.84 73 GLY A O 1
ATOM 585 N N . TYR A 1 74 ? 65.460 5.455 -37.879 1.00 46.44 74 TYR A N 1
ATOM 586 C CA . TYR A 1 74 ? 64.422 5.139 -36.889 1.00 46.44 74 TYR A CA 1
ATOM 587 C C . TYR A 1 74 ? 63.148 4.448 -37.406 1.00 46.44 74 TYR A C 1
ATOM 589 O O . TYR A 1 74 ? 62.141 5.077 -37.725 1.00 46.44 74 TYR A O 1
ATOM 597 N N . GLY A 1 75 ? 63.152 3.114 -37.341 1.00 50.62 75 GLY A N 1
ATOM 598 C CA . GLY A 1 75 ? 61.942 2.293 -37.365 1.00 50.62 75 GLY A CA 1
ATOM 599 C C . GLY A 1 75 ? 61.114 2.474 -36.090 1.00 50.62 75 GLY A C 1
ATOM 600 O O . GLY A 1 75 ? 60.998 1.559 -35.280 1.00 50.62 75 GLY A O 1
ATOM 601 N N . GLY A 1 76 ? 60.539 3.659 -35.898 1.00 50.16 76 GLY A N 1
ATOM 602 C CA . GLY A 1 76 ? 59.438 3.847 -34.967 1.00 50.16 76 GLY A CA 1
ATOM 603 C C . GLY A 1 76 ? 58.194 3.207 -35.572 1.00 50.16 76 GLY A C 1
ATOM 604 O O . GLY A 1 76 ? 57.602 3.759 -36.497 1.00 50.16 76 GLY A O 1
ATOM 605 N N . LYS A 1 77 ? 57.794 2.035 -35.068 1.00 54.12 77 LYS A N 1
ATOM 606 C CA . LYS A 1 77 ? 56.454 1.482 -35.304 1.00 54.12 77 LYS A CA 1
ATOM 607 C C . LYS A 1 77 ? 55.435 2.508 -34.803 1.00 54.12 77 LYS A C 1
ATOM 609 O O . LYS A 1 77 ? 55.120 2.548 -33.618 1.00 54.12 77 LYS A O 1
ATOM 614 N N . ILE A 1 78 ? 54.914 3.345 -35.696 1.00 62.16 78 ILE A N 1
ATOM 615 C CA . ILE A 1 78 ? 53.715 4.130 -35.411 1.00 62.16 78 ILE A CA 1
ATOM 616 C C . ILE A 1 78 ? 52.548 3.146 -35.484 1.00 62.16 78 ILE A C 1
ATOM 618 O O . ILE A 1 78 ? 51.888 2.994 -36.514 1.00 62.16 78 ILE A O 1
ATOM 622 N N . GLU A 1 79 ? 52.313 2.439 -34.380 1.00 63.94 79 GLU A N 1
ATOM 623 C CA . GLU A 1 79 ? 51.030 1.799 -34.129 1.00 63.94 79 GLU A CA 1
ATOM 624 C C . GLU A 1 79 ? 49.991 2.913 -34.037 1.00 63.94 79 GLU A C 1
ATOM 626 O O . GLU A 1 79 ? 49.802 3.556 -33.003 1.00 63.94 79 GLU A O 1
ATOM 631 N N . ARG A 1 80 ? 49.315 3.179 -35.157 1.00 63.19 80 ARG A N 1
ATOM 632 C CA . ARG A 1 80 ? 48.061 3.924 -35.142 1.00 63.19 80 ARG A CA 1
ATOM 633 C C . ARG A 1 80 ? 47.084 3.117 -34.293 1.00 63.19 80 ARG A C 1
ATOM 635 O O . ARG A 1 80 ? 46.375 2.259 -34.818 1.00 63.19 80 ARG A O 1
ATOM 642 N N . ARG A 1 81 ? 47.036 3.407 -32.989 1.00 62.62 81 ARG A N 1
ATOM 643 C CA . ARG A 1 81 ? 45.913 3.056 -32.121 1.00 62.62 81 ARG A CA 1
ATOM 644 C C . ARG A 1 81 ? 44.675 3.700 -32.733 1.00 62.62 81 ARG A C 1
ATOM 646 O O . ARG A 1 81 ? 44.351 4.853 -32.457 1.00 62.62 81 ARG A O 1
ATOM 653 N N . ARG A 1 82 ? 43.985 2.962 -33.605 1.00 63.59 82 ARG A N 1
ATOM 654 C CA . ARG A 1 82 ? 42.566 3.197 -33.841 1.00 63.59 82 ARG A CA 1
ATOM 655 C C . ARG A 1 82 ? 41.945 3.065 -32.462 1.00 63.59 82 ARG A C 1
ATOM 657 O O . ARG A 1 82 ? 41.942 1.975 -31.905 1.00 63.59 82 ARG A O 1
ATOM 664 N N . LYS A 1 83 ? 41.528 4.188 -31.884 1.00 61.38 83 LYS A N 1
ATOM 665 C CA . LYS A 1 83 ? 40.700 4.196 -30.686 1.00 61.38 83 LYS A CA 1
ATOM 666 C C . LYS A 1 83 ? 39.412 3.486 -31.090 1.00 61.38 83 LYS A C 1
ATOM 668 O O . LYS A 1 83 ? 38.545 4.095 -31.713 1.00 61.38 83 LYS A O 1
ATOM 673 N N . SER A 1 84 ? 39.363 2.174 -30.878 1.00 65.31 84 SER A N 1
ATOM 674 C CA . SER A 1 84 ? 38.133 1.409 -30.951 1.00 65.31 84 SER A CA 1
ATOM 675 C C . SER A 1 84 ? 37.204 2.058 -29.945 1.00 65.31 84 SER A C 1
ATOM 677 O O . SER A 1 84 ? 37.553 2.212 -28.775 1.00 65.31 84 SER A O 1
ATOM 679 N N . ILE A 1 85 ? 36.064 2.535 -30.424 1.00 67.00 85 ILE A N 1
ATOM 680 C CA . ILE A 1 85 ? 34.961 2.851 -29.534 1.00 67.00 85 ILE A CA 1
ATOM 681 C C . ILE A 1 85 ? 34.579 1.491 -28.953 1.00 67.00 85 ILE A C 1
ATOM 683 O O . ILE A 1 85 ? 34.003 0.666 -29.658 1.00 67.00 85 ILE A O 1
ATOM 687 N N . GLU A 1 86 ? 35.032 1.212 -27.733 1.00 74.81 86 GLU A N 1
ATOM 688 C CA . GLU A 1 86 ? 34.571 0.057 -26.975 1.00 74.81 86 GLU A CA 1
ATOM 689 C C . GLU A 1 86 ? 33.082 0.278 -26.738 1.00 74.81 86 GLU A C 1
ATOM 691 O O . GLU A 1 86 ? 32.670 1.157 -25.980 1.00 74.81 86 GLU A O 1
ATOM 696 N N . VAL A 1 87 ? 32.269 -0.459 -27.490 1.00 75.88 87 VAL A N 1
ATOM 697 C CA . VAL A 1 87 ? 30.841 -0.545 -27.223 1.00 75.88 87 VAL A CA 1
ATOM 698 C C . VAL A 1 87 ? 30.732 -1.297 -25.910 1.00 75.88 87 VAL A C 1
ATOM 700 O O . VAL A 1 87 ? 31.154 -2.445 -25.819 1.00 75.88 87 VAL A O 1
ATOM 703 N N . ILE A 1 88 ? 30.245 -0.618 -24.877 1.00 82.62 88 ILE A N 1
ATOM 704 C CA . ILE A 1 88 ? 30.044 -1.252 -23.581 1.00 82.62 88 ILE A CA 1
ATOM 705 C C . ILE A 1 88 ? 28.948 -2.301 -23.756 1.00 82.62 88 ILE A C 1
ATOM 707 O O . ILE A 1 88 ? 27.826 -1.969 -24.149 1.00 82.62 88 ILE A O 1
ATOM 711 N N . ASP A 1 89 ? 29.267 -3.557 -23.453 1.00 84.94 89 ASP A N 1
ATOM 712 C CA . ASP A 1 89 ? 28.278 -4.625 -23.433 1.00 84.94 89 ASP A CA 1
ATOM 713 C C . ASP A 1 89 ? 27.227 -4.311 -22.363 1.00 84.94 89 ASP A C 1
ATOM 715 O O . ASP A 1 89 ? 27.525 -4.207 -21.173 1.00 84.94 89 ASP A O 1
ATOM 719 N N . MET A 1 90 ? 25.975 -4.129 -22.789 1.00 88.25 90 MET A N 1
ATOM 720 C CA . MET A 1 90 ? 24.872 -3.802 -21.878 1.00 88.25 90 MET A CA 1
ATOM 721 C C . MET A 1 90 ? 24.300 -5.033 -21.168 1.00 88.25 90 MET A C 1
ATOM 723 O O . MET A 1 90 ? 23.590 -4.878 -20.179 1.00 88.25 90 MET A O 1
ATOM 727 N N . ILE A 1 91 ? 24.619 -6.248 -21.630 1.00 93.62 91 ILE A N 1
ATOM 728 C CA . ILE A 1 91 ? 24.097 -7.506 -21.070 1.00 93.62 91 ILE A CA 1
ATOM 729 C C . ILE A 1 91 ? 24.383 -7.622 -19.557 1.00 93.62 91 ILE A C 1
ATOM 731 O O . ILE A 1 91 ? 23.431 -7.856 -18.812 1.00 93.62 91 ILE A O 1
ATOM 735 N N . PRO A 1 92 ? 25.613 -7.371 -19.057 1.00 91.56 92 PRO A N 1
ATOM 736 C CA . PRO A 1 92 ? 25.889 -7.428 -17.620 1.00 91.56 92 PRO A CA 1
ATOM 737 C C . PRO A 1 92 ? 25.182 -6.323 -16.822 1.00 91.56 92 PRO A C 1
ATOM 739 O O . PRO A 1 92 ? 24.797 -6.536 -15.678 1.00 91.56 92 PRO A O 1
ATOM 742 N N . MET A 1 93 ? 24.986 -5.136 -17.408 1.00 95.06 93 MET A N 1
ATOM 743 C CA . MET A 1 93 ? 24.276 -4.037 -16.739 1.00 95.06 93 MET A CA 1
ATOM 744 C C . MET A 1 93 ? 22.785 -4.325 -16.590 1.00 95.06 93 MET A C 1
ATOM 746 O O . MET A 1 93 ? 22.205 -4.059 -15.538 1.00 95.06 93 MET A O 1
ATOM 750 N N . ILE A 1 94 ? 22.173 -4.877 -17.636 1.00 95.69 94 ILE A N 1
ATOM 751 C CA . ILE A 1 94 ? 20.761 -5.254 -17.635 1.00 95.69 94 ILE A CA 1
ATOM 752 C C . ILE A 1 94 ? 20.500 -6.305 -16.546 1.00 95.69 94 ILE A C 1
ATOM 754 O O . ILE A 1 94 ? 19.540 -6.160 -15.791 1.00 95.69 94 ILE A O 1
ATOM 758 N N . ASP A 1 95 ? 21.383 -7.296 -16.405 1.00 94.44 95 ASP A N 1
ATOM 759 C CA . ASP A 1 95 ? 21.280 -8.339 -15.375 1.00 94.44 95 ASP A CA 1
ATOM 760 C C . ASP A 1 95 ? 21.315 -7.762 -13.946 1.00 94.44 95 ASP A C 1
ATOM 762 O O . ASP A 1 95 ? 20.453 -8.065 -13.122 1.00 94.44 95 ASP A O 1
ATOM 766 N N . MET A 1 96 ? 22.226 -6.819 -13.674 1.00 95.06 96 MET A N 1
ATOM 767 C CA . MET A 1 96 ? 22.300 -6.135 -12.374 1.00 95.06 96 MET A CA 1
ATOM 768 C C . MET A 1 96 ? 21.020 -5.355 -12.050 1.00 95.06 96 MET A C 1
ATOM 770 O O . MET A 1 96 ? 20.541 -5.391 -10.917 1.00 95.06 96 MET A O 1
ATOM 774 N N . VAL A 1 97 ? 20.434 -4.669 -13.035 1.00 95.94 97 VAL A N 1
ATOM 775 C CA . VAL A 1 97 ? 19.183 -3.920 -12.833 1.00 95.94 97 VAL A CA 1
ATOM 776 C C . VAL A 1 97 ? 18.008 -4.869 -12.594 1.00 95.94 97 VAL A C 1
ATOM 778 O O . VAL A 1 97 ? 17.220 -4.635 -11.677 1.00 95.94 97 VAL A O 1
ATOM 781 N N . PHE A 1 98 ? 17.893 -5.960 -13.356 1.00 96.25 98 PHE A N 1
ATOM 782 C CA . PHE A 1 98 ? 16.841 -6.957 -13.136 1.00 96.25 98 PHE A CA 1
ATOM 783 C C . PHE A 1 98 ? 16.957 -7.629 -11.767 1.00 96.25 98 PHE A C 1
ATOM 785 O O . PHE A 1 98 ? 15.948 -7.758 -11.070 1.00 96.25 98 PHE A O 1
ATOM 792 N N . LEU A 1 99 ? 18.171 -7.987 -11.344 1.00 94.69 99 LEU A N 1
ATOM 793 C CA . LEU A 1 99 ? 18.422 -8.543 -10.017 1.00 94.69 99 LEU A CA 1
ATOM 794 C C . LEU A 1 99 ? 17.981 -7.576 -8.908 1.00 94.69 99 LEU A C 1
ATOM 796 O O . LEU A 1 99 ? 17.314 -7.996 -7.962 1.00 94.69 99 LEU A O 1
ATOM 800 N N . LEU A 1 100 ? 18.289 -6.282 -9.042 1.00 95.25 100 LEU A N 1
ATOM 801 C CA . LEU A 1 100 ? 17.856 -5.254 -8.091 1.00 95.25 100 LEU A CA 1
ATOM 802 C C . LEU A 1 100 ? 16.332 -5.099 -8.051 1.00 95.25 100 LEU A C 1
ATOM 804 O O . LEU A 1 100 ? 15.765 -4.993 -6.965 1.00 95.25 100 LEU A O 1
ATOM 808 N N . LEU A 1 101 ? 15.660 -5.116 -9.205 1.00 94.62 101 LEU A N 1
ATOM 809 C CA . LEU A 1 101 ? 14.199 -5.024 -9.274 1.00 94.62 101 LEU A CA 1
ATOM 810 C C . LEU A 1 101 ? 13.518 -6.236 -8.631 1.00 94.62 101 LEU A C 1
ATOM 812 O O . LEU A 1 101 ? 12.562 -6.060 -7.879 1.00 94.62 101 LEU A O 1
ATOM 816 N N . ILE A 1 102 ? 14.017 -7.450 -8.880 1.00 93.12 102 ILE A N 1
ATOM 817 C CA . ILE A 1 102 ? 13.496 -8.677 -8.259 1.00 93.12 102 ILE A CA 1
ATOM 818 C C . ILE A 1 102 ? 13.734 -8.649 -6.750 1.00 93.12 102 ILE A C 1
ATOM 820 O O . ILE A 1 102 ? 12.810 -8.903 -5.980 1.00 93.12 102 ILE A O 1
ATOM 824 N N . PHE A 1 103 ? 14.946 -8.298 -6.315 1.00 91.31 103 PHE A N 1
ATOM 825 C CA . PHE A 1 103 ? 15.264 -8.158 -4.898 1.00 91.31 103 PHE A CA 1
ATOM 826 C C . PHE A 1 103 ? 14.341 -7.141 -4.219 1.00 91.31 103 PHE A C 1
ATOM 828 O O . PHE A 1 103 ? 13.766 -7.436 -3.172 1.00 91.31 103 PHE A O 1
ATOM 835 N N . PHE A 1 104 ? 14.140 -5.971 -4.827 1.00 88.19 104 PHE A N 1
ATOM 836 C CA . PHE A 1 104 ? 13.247 -4.945 -4.301 1.00 88.19 104 PHE A CA 1
ATOM 837 C C . PHE A 1 104 ? 11.790 -5.415 -4.276 1.00 88.19 104 PHE A C 1
ATOM 839 O O . PHE A 1 104 ? 11.119 -5.236 -3.269 1.00 88.19 104 PHE A O 1
ATOM 846 N N . ALA A 1 105 ? 11.303 -6.077 -5.326 1.00 88.88 105 ALA A N 1
ATOM 847 C CA . ALA A 1 105 ? 9.945 -6.618 -5.364 1.00 88.88 105 ALA A CA 1
ATOM 848 C C . ALA A 1 105 ? 9.708 -7.689 -4.282 1.00 88.88 105 ALA A C 1
ATOM 850 O O . ALA A 1 105 ? 8.679 -7.660 -3.610 1.00 88.88 105 ALA A O 1
ATOM 851 N N . LEU A 1 106 ? 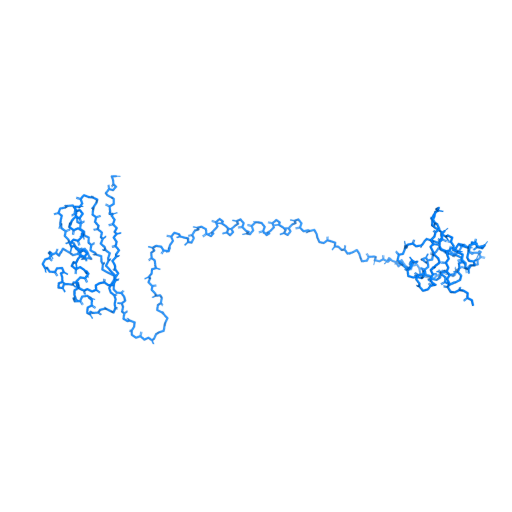10.672 -8.593 -4.069 1.00 88.62 106 LEU A N 1
ATOM 852 C CA . LEU A 1 106 ? 10.598 -9.644 -3.046 1.00 88.62 106 LEU A CA 1
ATOM 853 C C . LEU A 1 106 ? 10.711 -9.092 -1.617 1.00 88.62 106 LEU A C 1
ATOM 855 O O . LEU A 1 106 ? 10.045 -9.579 -0.702 1.00 88.62 106 LEU A O 1
ATOM 859 N N . THR A 1 107 ? 11.553 -8.080 -1.406 1.00 84.75 107 THR A N 1
ATOM 860 C CA . THR A 1 107 ? 11.752 -7.467 -0.081 1.00 84.75 107 THR A CA 1
ATOM 861 C C . THR A 1 107 ? 10.692 -6.416 0.251 1.00 84.75 107 THR A C 1
ATOM 863 O O . THR A 1 107 ? 10.344 -6.255 1.420 1.00 84.75 107 THR A O 1
ATOM 866 N N . SER A 1 108 ? 10.100 -5.760 -0.752 1.00 79.69 108 SER A N 1
ATOM 867 C CA . SER A 1 108 ? 9.059 -4.739 -0.577 1.00 79.69 108 SER A CA 1
ATOM 868 C C . SER A 1 108 ? 7.790 -5.301 0.072 1.00 79.69 108 SER A C 1
ATOM 870 O O . SER A 1 108 ? 7.154 -4.610 0.870 1.00 79.69 108 SER A O 1
ATOM 872 N N . THR A 1 109 ? 7.444 -6.571 -0.173 1.00 69.94 109 THR A N 1
ATOM 873 C CA . THR A 1 109 ? 6.270 -7.205 0.451 1.00 69.94 109 THR A CA 1
ATOM 874 C C . THR A 1 109 ? 6.394 -7.409 1.966 1.00 69.94 109 THR A C 1
ATOM 876 O O . THR A 1 109 ? 5.372 -7.584 2.629 1.00 69.94 109 THR A O 1
ATOM 879 N N . PHE A 1 110 ? 7.599 -7.331 2.547 1.00 59.28 110 PHE A N 1
ATOM 880 C CA . PHE A 1 110 ? 7.796 -7.497 3.996 1.00 59.28 110 PHE A CA 1
ATOM 881 C C . PHE A 1 110 ? 7.450 -6.250 4.832 1.00 59.28 110 PHE A C 1
ATOM 883 O O . PHE A 1 110 ? 7.289 -6.356 6.048 1.00 59.28 110 PHE A O 1
ATOM 890 N N . GLU A 1 111 ? 7.261 -5.086 4.208 1.00 59.00 111 GLU A N 1
ATOM 891 C CA . GLU A 1 111 ? 6.890 -3.840 4.904 1.00 59.00 111 GLU A CA 1
ATOM 892 C C . GLU A 1 111 ? 5.363 -3.646 5.025 1.00 59.00 111 GLU A C 1
ATOM 894 O O . GLU A 1 111 ? 4.889 -2.872 5.856 1.00 59.00 111 GLU A O 1
ATOM 899 N N . ILE A 1 112 ? 4.553 -4.380 4.254 1.00 57.75 112 ILE A N 1
ATOM 900 C CA . ILE A 1 112 ? 3.103 -4.116 4.156 1.00 57.75 112 ILE A CA 1
ATOM 901 C C . ILE A 1 112 ? 2.314 -4.717 5.337 1.00 57.75 112 ILE A C 1
ATOM 903 O O . ILE A 1 112 ? 1.236 -4.230 5.678 1.00 57.75 112 ILE A O 1
ATOM 907 N N . GLN A 1 113 ? 2.859 -5.712 6.044 1.00 54.72 113 GLN A N 1
ATOM 908 C CA . GLN A 1 113 ? 2.161 -6.347 7.174 1.00 54.72 113 GLN A CA 1
ATOM 909 C C . GLN A 1 113 ? 2.287 -5.592 8.512 1.00 54.72 113 GLN A C 1
ATOM 911 O O . GLN A 1 113 ? 1.625 -5.965 9.476 1.00 54.72 113 GLN A O 1
ATOM 916 N N . ARG A 1 114 ? 3.060 -4.495 8.588 1.00 53.59 114 ARG A N 1
ATOM 917 C CA . ARG A 1 114 ? 3.199 -3.672 9.814 1.00 53.59 114 ARG A CA 1
ATOM 918 C C . ARG A 1 114 ? 2.440 -2.342 9.805 1.00 53.59 114 ARG A C 1
ATOM 920 O O . ARG A 1 114 ? 2.558 -1.559 10.744 1.00 53.59 114 ARG A O 1
ATOM 927 N N . VAL A 1 115 ? 1.605 -2.089 8.798 1.00 50.41 115 VAL A N 1
ATOM 928 C CA . VAL A 1 115 ? 0.802 -0.850 8.722 1.00 50.41 115 VAL A CA 1
ATOM 929 C C . VAL A 1 115 ? -0.540 -0.970 9.471 1.00 50.41 115 VAL A C 1
ATOM 931 O O . VAL A 1 115 ? -1.189 0.037 9.746 1.00 50.41 115 VAL A O 1
ATOM 934 N N . MET A 1 116 ? -0.926 -2.172 9.918 1.00 49.78 116 MET A N 1
ATOM 935 C CA . MET A 1 116 ? -2.098 -2.383 10.788 1.00 49.78 116 MET A CA 1
ATOM 936 C C . MET A 1 116 ? -1.795 -2.332 12.299 1.00 49.78 116 MET A C 1
ATOM 938 O O . MET A 1 116 ? -2.672 -2.654 13.094 1.00 49.78 116 MET A O 1
ATOM 942 N N . GLU A 1 117 ? -0.603 -1.881 12.719 1.00 51.50 117 GLU A N 1
ATOM 943 C CA . GLU A 1 117 ? -0.267 -1.713 14.150 1.00 51.50 117 GLU A CA 1
ATOM 944 C C . GLU A 1 117 ? 0.240 -0.315 14.552 1.00 51.50 117 GLU A C 1
ATOM 946 O O . GLU A 1 117 ? 0.407 -0.048 15.740 1.00 51.50 117 GLU A O 1
ATOM 951 N N . MET A 1 118 ? 0.431 0.634 13.627 1.00 50.41 118 MET A N 1
ATOM 952 C CA . MET A 1 118 ? 0.916 1.976 13.983 1.00 50.41 118 MET A CA 1
ATOM 953 C C . MET A 1 118 ? 0.199 3.097 13.232 1.00 50.41 118 MET A C 1
ATOM 955 O O . MET A 1 118 ? 0.683 3.638 12.247 1.00 50.41 118 MET A O 1
ATOM 959 N N . ASN A 1 119 ? -0.920 3.538 13.802 1.00 46.25 119 ASN A N 1
ATOM 960 C CA . ASN A 1 119 ? -1.283 4.955 13.804 1.00 46.25 119 ASN A CA 1
ATOM 961 C C . ASN A 1 119 ? -1.000 5.532 15.202 1.00 46.25 119 ASN A C 1
ATOM 963 O O . ASN A 1 119 ? -1.902 6.029 15.871 1.00 46.25 119 ASN A O 1
ATOM 967 N N . LEU A 1 120 ? 0.249 5.446 15.671 1.00 46.69 120 LEU A N 1
ATOM 968 C CA . LEU A 1 120 ? 0.726 6.320 16.743 1.00 46.69 120 LEU A CA 1
ATOM 969 C C . LEU A 1 120 ? 1.523 7.443 16.070 1.00 46.69 120 LEU A C 1
ATOM 971 O O . LEU A 1 120 ? 2.602 7.169 15.540 1.00 46.69 120 LEU A O 1
ATOM 975 N N . PRO A 1 121 ? 1.004 8.686 16.014 1.00 42.56 121 PRO A N 1
ATOM 976 C CA . PRO A 1 121 ? 1.751 9.786 15.427 1.00 42.56 121 PRO A CA 1
ATOM 977 C C . PRO A 1 121 ? 3.039 9.970 16.230 1.00 42.56 121 PRO A C 1
ATOM 979 O O . PRO A 1 121 ? 3.004 10.180 17.444 1.00 42.56 121 PRO A O 1
ATOM 982 N N . LYS A 1 122 ? 4.179 9.845 15.545 1.00 42.16 122 LYS A N 1
ATOM 983 C CA . LYS A 1 122 ? 5.494 10.163 16.098 1.00 42.16 122 LYS A CA 1
ATOM 984 C C . LYS A 1 122 ? 5.462 11.614 16.568 1.00 42.16 122 LYS A C 1
ATOM 986 O O . LYS A 1 122 ? 5.200 12.515 15.775 1.00 42.16 122 LYS A O 1
ATOM 991 N N . ALA A 1 123 ? 5.707 11.812 17.858 1.00 46.31 123 ALA A N 1
ATOM 992 C CA . ALA A 1 123 ? 5.914 13.123 18.440 1.00 46.31 123 ALA A CA 1
ATOM 993 C C . ALA A 1 123 ? 7.184 13.724 17.823 1.00 46.31 123 ALA A C 1
ATOM 995 O O . ALA A 1 123 ? 8.297 13.308 18.141 1.00 46.31 123 ALA A O 1
ATOM 996 N N . ALA A 1 124 ? 7.001 14.677 16.918 1.00 40.12 124 ALA A N 1
ATOM 997 C CA . ALA A 1 124 ? 8.015 15.650 16.572 1.00 40.12 124 ALA A CA 1
ATOM 998 C C . ALA A 1 124 ? 7.532 16.988 17.133 1.00 40.12 124 ALA A C 1
ATOM 1000 O O . ALA A 1 124 ? 6.496 17.494 16.715 1.00 40.12 124 ALA A O 1
ATOM 1001 N N . SER A 1 125 ? 8.306 17.508 18.081 1.00 38.06 125 SER A N 1
ATOM 1002 C CA . SER A 1 125 ? 8.308 18.904 18.516 1.00 38.06 125 SER A CA 1
ATOM 1003 C C . SER A 1 125 ? 7.112 19.379 19.349 1.00 38.06 125 SER A C 1
ATOM 1005 O O . SER A 1 125 ? 6.034 19.653 18.845 1.00 38.06 125 SER A O 1
ATOM 1007 N N . GLY A 1 126 ? 7.376 19.539 20.650 1.00 42.56 126 GLY A N 1
ATOM 1008 C CA . GLY A 1 126 ? 7.154 20.805 21.354 1.00 42.56 126 GLY A CA 1
ATOM 1009 C C . GLY A 1 126 ? 5.837 21.533 21.109 1.00 42.56 126 GLY A C 1
ATOM 1010 O O . GLY A 1 126 ? 5.852 22.674 20.683 1.00 42.56 126 GLY A O 1
ATOM 1011 N N . ASP A 1 127 ? 4.729 20.887 21.425 1.00 39.28 127 ASP A N 1
ATOM 1012 C CA . ASP A 1 127 ? 3.570 21.532 22.028 1.00 39.28 127 ASP A CA 1
ATOM 1013 C C . ASP A 1 127 ? 2.820 20.436 22.776 1.00 39.28 127 ASP A C 1
ATOM 1015 O O . ASP A 1 127 ? 3.007 19.252 22.483 1.00 39.28 127 ASP A O 1
ATOM 1019 N N . GLN A 1 128 ? 2.052 20.790 23.797 1.00 48.00 128 GLN A N 1
ATOM 1020 C CA . GLN A 1 128 ? 1.356 19.848 24.672 1.00 48.00 128 GLN A CA 1
ATOM 1021 C C . GLN A 1 128 ? 0.402 18.963 23.842 1.00 48.00 128 GLN A C 1
ATOM 1023 O O . GLN A 1 128 ? -0.762 19.290 23.628 1.00 48.00 128 GLN A O 1
ATOM 1028 N N . LEU A 1 129 ? 0.934 17.853 23.312 1.00 46.88 129 LEU A N 1
ATOM 1029 C CA . LEU A 1 129 ? 0.247 16.895 22.456 1.00 46.88 129 LEU A CA 1
ATOM 1030 C C . LEU A 1 129 ? -0.919 16.344 23.263 1.00 46.88 129 LEU A C 1
ATOM 1032 O O . LEU A 1 129 ? -0.733 15.477 24.117 1.00 46.88 129 LEU A O 1
ATOM 1036 N N . GLN A 1 130 ? -2.118 16.859 22.996 1.00 54.19 130 GLN A N 1
ATOM 1037 C CA . GLN A 1 130 ? -3.355 16.275 23.483 1.00 54.19 130 GLN A CA 1
ATOM 1038 C C . GLN A 1 130 ? -3.340 14.804 23.056 1.00 54.19 130 GLN A C 1
ATOM 1040 O O . GLN A 1 130 ? -3.409 14.468 21.868 1.00 54.19 130 GLN A O 1
ATOM 1045 N N . LYS A 1 131 ? -3.095 13.928 24.030 1.00 57.91 131 LYS A N 1
ATOM 1046 C CA . LYS A 1 131 ? -2.763 12.527 23.801 1.00 57.91 131 LYS A CA 1
ATOM 1047 C C . LYS A 1 131 ? -3.999 11.878 23.182 1.00 57.91 131 LYS A C 1
ATOM 1049 O O . LYS A 1 131 ? -5.054 11.844 23.800 1.00 57.91 131 LYS A O 1
ATOM 1054 N N . LYS A 1 132 ? -3.897 11.395 21.942 1.00 63.66 132 LYS A N 1
ATOM 1055 C CA . LYS A 1 132 ? -4.973 10.599 21.336 1.00 63.66 132 LYS A CA 1
ATOM 1056 C C . LYS A 1 132 ? -5.095 9.307 22.146 1.00 63.66 132 LYS A C 1
ATOM 1058 O O . LYS A 1 132 ? -4.200 8.464 22.085 1.00 63.66 132 LYS A O 1
ATOM 1063 N N . GLN A 1 133 ? -6.157 9.180 22.935 1.00 78.56 133 GLN A N 1
ATOM 1064 C CA . GLN A 1 133 ? -6.391 8.019 23.790 1.00 78.56 133 GLN A CA 1
ATOM 1065 C C . GLN A 1 133 ? -7.107 6.928 22.989 1.00 78.56 133 GLN A C 1
ATOM 1067 O O . GLN A 1 133 ? -8.061 7.193 22.257 1.00 78.56 133 GLN A O 1
ATOM 1072 N N . THR A 1 134 ? -6.623 5.692 23.100 1.00 83.94 134 THR A N 1
ATOM 1073 C CA . THR A 1 134 ? -7.265 4.522 22.490 1.00 83.94 134 THR A CA 1
ATOM 1074 C C . THR A 1 134 ? -7.852 3.665 23.597 1.00 83.94 134 THR A C 1
ATOM 1076 O O . THR A 1 134 ? -7.101 3.171 24.431 1.00 83.94 134 THR A O 1
ATOM 1079 N N . LEU A 1 135 ? -9.171 3.476 23.595 1.00 87.06 135 LEU A N 1
ATOM 1080 C CA . LEU A 1 135 ? -9.876 2.629 24.556 1.00 87.06 135 LEU A CA 1
ATOM 1081 C C . LEU A 1 135 ? -10.279 1.318 23.890 1.00 87.06 135 LEU A C 1
ATOM 1083 O O . LEU A 1 135 ? -10.817 1.311 22.784 1.00 87.06 135 LEU A O 1
ATOM 1087 N N . THR A 1 136 ? -10.036 0.199 24.568 1.00 89.69 136 THR A N 1
ATOM 1088 C CA . THR A 1 136 ? -10.486 -1.121 24.108 1.00 89.69 136 THR A CA 1
ATOM 1089 C C . THR A 1 136 ? -11.651 -1.586 24.964 1.00 89.69 136 THR A C 1
ATOM 1091 O O . THR A 1 136 ? -11.456 -1.890 26.140 1.00 89.69 136 THR A O 1
ATOM 1094 N N . LEU A 1 137 ? -12.829 -1.684 24.355 1.00 90.62 137 LEU A N 1
ATOM 1095 C CA . LEU A 1 137 ? -14.027 -2.269 24.941 1.00 90.62 137 LEU A CA 1
ATOM 1096 C C . LEU A 1 137 ? -14.169 -3.695 24.420 1.00 90.62 137 LEU A C 1
ATOM 1098 O O . LEU A 1 137 ? -14.204 -3.911 23.215 1.00 90.62 137 LEU A O 1
ATOM 1102 N N . THR A 1 138 ? -14.229 -4.678 25.309 1.00 90.44 138 THR A N 1
ATOM 1103 C CA . THR A 1 138 ? -14.447 -6.080 24.940 1.00 90.44 138 THR A CA 1
ATOM 1104 C C . THR A 1 138 ? -15.778 -6.556 25.490 1.00 90.44 138 THR A C 1
ATOM 1106 O O . THR A 1 138 ? -16.047 -6.356 26.673 1.00 90.44 138 THR A O 1
ATOM 1109 N N . ILE A 1 139 ? -16.580 -7.202 24.646 1.00 90.50 139 ILE A N 1
ATOM 1110 C CA . ILE A 1 139 ? -17.824 -7.867 25.027 1.00 90.50 139 ILE A CA 1
ATOM 1111 C C . ILE A 1 139 ? -17.713 -9.370 24.759 1.00 90.50 139 ILE A C 1
ATOM 1113 O O . ILE A 1 139 ? -17.455 -9.805 23.635 1.00 90.50 139 ILE A O 1
ATOM 1117 N N . ASN A 1 140 ? -17.909 -10.161 25.811 1.00 87.88 140 ASN A N 1
ATOM 1118 C CA . ASN A 1 140 ? -17.932 -11.622 25.725 1.00 87.88 140 ASN A CA 1
ATOM 1119 C C . ASN A 1 140 ? -19.340 -12.128 25.376 1.00 87.88 140 ASN A C 1
ATOM 1121 O O . ASN A 1 140 ? -20.326 -11.420 25.590 1.00 87.88 140 ASN A O 1
ATOM 1125 N N . SER A 1 141 ? -19.450 -13.380 24.925 1.00 84.50 141 SER A N 1
ATOM 1126 C CA . SER A 1 141 ? -20.725 -14.066 24.637 1.00 84.50 141 SER A CA 1
ATOM 1127 C C . SER A 1 141 ? -21.739 -13.998 25.791 1.00 84.50 141 SER A C 1
ATOM 1129 O O . SER A 1 141 ? -22.930 -13.796 25.568 1.00 84.50 141 SER A O 1
ATOM 1131 N N . ASN A 1 142 ? -21.257 -14.036 27.036 1.00 82.06 142 ASN A N 1
ATOM 1132 C CA . ASN A 1 142 ? -22.077 -13.896 28.247 1.00 82.06 142 ASN A CA 1
ATOM 1133 C C . ASN A 1 142 ? -22.616 -12.466 28.474 1.00 82.06 142 ASN A C 1
ATOM 1135 O O . ASN A 1 142 ? -23.348 -12.221 29.427 1.00 82.06 142 ASN A O 1
ATOM 1139 N N . GLY A 1 143 ? -22.253 -11.498 27.629 1.00 81.06 143 GLY A N 1
ATOM 1140 C CA . GLY A 1 143 ? -22.652 -10.097 27.755 1.00 81.06 143 GLY A CA 1
ATOM 1141 C C . GLY A 1 143 ? -21.833 -9.282 28.754 1.00 81.06 143 GLY A C 1
ATOM 1142 O O . GLY A 1 143 ? -22.179 -8.131 28.991 1.00 81.06 143 GLY A O 1
ATOM 1143 N N . HIS A 1 144 ? -20.763 -9.847 29.318 1.00 87.81 144 HIS A N 1
ATOM 1144 C CA . HIS A 1 144 ? -19.837 -9.107 30.173 1.00 87.81 144 HIS A CA 1
ATOM 1145 C C . HIS A 1 144 ? -19.028 -8.117 29.342 1.00 87.81 144 HIS A C 1
ATOM 1147 O O . HIS A 1 144 ? -18.396 -8.507 28.354 1.00 87.81 144 HIS A O 1
ATOM 1153 N N . ILE A 1 145 ? -19.042 -6.858 29.772 1.00 89.94 145 ILE A N 1
ATOM 1154 C CA . ILE A 1 145 ? -18.326 -5.756 29.140 1.00 89.94 145 ILE A CA 1
ATOM 1155 C C . ILE A 1 145 ? -17.081 -5.458 29.970 1.00 89.94 145 ILE A C 1
ATOM 1157 O O . ILE A 1 145 ? -17.112 -5.432 31.201 1.00 89.94 145 ILE A O 1
ATOM 1161 N N . THR A 1 146 ? -15.959 -5.255 29.291 1.00 89.06 146 THR A N 1
ATOM 1162 C CA . THR A 1 146 ? -14.708 -4.844 29.926 1.00 89.06 146 THR A CA 1
ATOM 1163 C C . THR A 1 146 ? -14.078 -3.696 29.155 1.00 89.06 146 THR A C 1
ATOM 1165 O O . THR A 1 146 ? -14.064 -3.715 27.925 1.00 89.06 146 THR A O 1
ATOM 1168 N N . ILE A 1 147 ? -13.522 -2.717 29.863 1.00 88.81 147 ILE A N 1
ATOM 1169 C CA . ILE A 1 147 ? -12.718 -1.635 29.286 1.00 88.81 147 ILE A CA 1
ATOM 1170 C C . ILE A 1 147 ? -11.289 -1.823 29.772 1.00 88.81 147 ILE A C 1
ATOM 1172 O O . ILE A 1 147 ? -11.057 -1.926 30.972 1.00 88.81 147 ILE A O 1
ATOM 1176 N N . GLU A 1 148 ? -10.324 -1.921 28.857 1.00 84.12 148 GLU A N 1
ATOM 1177 C CA . GLU A 1 148 ? -8.906 -2.126 29.209 1.00 84.12 148 GLU A CA 1
ATOM 1178 C C . GLU A 1 148 ? -8.680 -3.306 30.182 1.00 84.12 148 GLU A C 1
ATOM 1180 O O . GLU A 1 148 ? -7.799 -3.274 31.038 1.00 84.12 148 GLU A O 1
ATOM 1185 N N . LYS A 1 149 ? -9.476 -4.377 30.028 1.00 81.94 149 LYS A N 1
ATOM 1186 C CA . LYS A 1 149 ? -9.505 -5.580 30.891 1.00 81.94 149 LYS A CA 1
ATOM 1187 C C . LYS A 1 149 ? -10.128 -5.386 32.282 1.00 81.94 149 LYS A C 1
ATOM 1189 O O . LYS A 1 149 ? -10.135 -6.337 33.060 1.00 81.94 149 LYS A O 1
ATOM 1194 N N . LYS A 1 150 ? -10.678 -4.214 32.601 1.00 86.06 150 LYS A N 1
ATOM 1195 C CA . LYS A 1 150 ? -11.466 -3.990 33.821 1.00 86.06 150 LYS A CA 1
ATOM 1196 C C . LYS A 1 150 ? -12.946 -4.258 33.537 1.00 86.06 150 LYS A C 1
ATOM 1198 O O . LYS A 1 150 ? -13.431 -3.767 32.519 1.00 86.06 150 LYS A O 1
ATOM 1203 N N . PRO A 1 151 ? -13.659 -5.034 34.370 1.00 88.44 151 PRO A N 1
ATOM 1204 C CA . PRO A 1 151 ? -15.098 -5.224 34.221 1.00 88.44 151 PRO A CA 1
ATOM 1205 C C . PRO A 1 151 ? -15.830 -3.902 34.447 1.00 88.44 151 PRO A C 1
ATOM 1207 O O . PRO A 1 151 ? -15.486 -3.158 35.363 1.00 88.44 151 PRO A O 1
ATOM 1210 N N . VAL A 1 152 ? -16.802 -3.614 33.585 1.00 88.88 152 VAL A N 1
ATOM 1211 C CA . VAL A 1 152 ? -17.613 -2.394 33.634 1.00 88.88 152 VAL A CA 1
ATOM 1212 C C . VAL A 1 152 ? -19.067 -2.774 33.389 1.00 88.88 152 VAL A C 1
ATOM 1214 O O . VAL A 1 152 ? -19.363 -3.578 32.501 1.00 88.88 152 VAL A O 1
ATOM 1217 N N . GLU A 1 153 ? -19.974 -2.208 34.179 1.00 88.62 153 GLU A N 1
ATOM 1218 C CA . GLU A 1 153 ? -21.406 -2.362 33.955 1.00 88.62 153 GLU A CA 1
ATOM 1219 C C . GLU A 1 153 ? -21.900 -1.408 32.865 1.00 88.62 153 GLU A C 1
ATOM 1221 O O . GLU A 1 153 ? -21.343 -0.336 32.639 1.00 88.62 153 GLU A O 1
ATOM 1226 N N . LEU A 1 154 ? -22.984 -1.781 32.181 1.00 84.12 154 LEU A N 1
ATOM 1227 C CA . LEU A 1 154 ? -23.535 -0.976 31.086 1.00 84.12 154 LEU A CA 1
ATOM 1228 C C . LEU A 1 154 ? -23.932 0.444 31.539 1.00 84.12 154 LEU A C 1
ATOM 1230 O O . LEU A 1 154 ? -23.839 1.377 30.751 1.00 84.12 154 LEU A O 1
ATOM 1234 N N . GLN A 1 155 ? -24.355 0.600 32.796 1.00 86.69 155 GLN A N 1
ATOM 1235 C CA . GLN A 1 155 ? -24.791 1.881 33.367 1.00 86.69 155 GLN A CA 1
ATOM 1236 C C . GLN A 1 155 ? -23.617 2.847 33.588 1.00 86.69 155 GLN A C 1
ATOM 1238 O O . GLN A 1 155 ? -23.753 4.047 33.371 1.00 86.69 155 GLN A O 1
ATOM 1243 N N . ASP A 1 156 ? -22.447 2.318 33.950 1.00 87.56 156 ASP A N 1
ATOM 1244 C CA . ASP A 1 156 ? -21.244 3.116 34.212 1.00 87.56 156 ASP A CA 1
ATOM 1245 C C . ASP A 1 156 ? -20.444 3.412 32.939 1.00 87.56 156 ASP A C 1
ATOM 1247 O O . ASP A 1 156 ? -19.621 4.331 32.904 1.00 87.56 156 ASP A O 1
ATOM 1251 N N . LEU A 1 157 ? -20.689 2.642 31.875 1.00 86.75 157 LEU A N 1
ATOM 1252 C CA . LEU A 1 157 ? -19.979 2.747 30.605 1.00 86.75 157 LEU A CA 1
ATOM 1253 C C . LEU A 1 157 ? -20.053 4.158 30.007 1.00 86.75 157 LEU A C 1
ATOM 1255 O O . LEU A 1 157 ? -19.039 4.680 29.544 1.00 86.75 157 LEU A O 1
ATOM 1259 N N . GLU A 1 158 ? -21.237 4.768 30.018 1.00 88.19 158 GLU A N 1
ATOM 1260 C CA . GLU A 1 158 ? -21.452 6.106 29.463 1.00 88.19 158 GLU A CA 1
ATOM 1261 C C . GLU A 1 158 ? -20.616 7.155 30.207 1.00 88.19 158 GLU A C 1
ATOM 1263 O O . GLU A 1 158 ? -19.855 7.901 29.589 1.00 88.19 158 GLU A O 1
ATOM 1268 N N . SER A 1 159 ? -20.673 7.142 31.541 1.00 88.69 159 SER A N 1
ATOM 1269 C CA . SER A 1 159 ? -19.912 8.049 32.406 1.00 88.69 159 SER A CA 1
ATOM 1270 C C . SER A 1 159 ? -18.399 7.898 32.215 1.00 88.69 159 SER A C 1
ATOM 1272 O O . SER A 1 159 ? -17.686 8.896 32.085 1.00 88.69 159 SER A O 1
ATOM 1274 N N . MET A 1 160 ? -17.901 6.660 32.130 1.00 86.25 160 MET A N 1
ATOM 1275 C CA . MET A 1 160 ? -16.475 6.381 31.919 1.00 86.25 160 MET A CA 1
ATOM 1276 C C . MET A 1 160 ? -15.977 6.840 30.543 1.00 86.25 160 MET A C 1
ATOM 1278 O O . MET A 1 160 ? -14.878 7.397 30.422 1.00 86.25 160 MET A O 1
ATOM 1282 N N . LEU A 1 161 ? -16.772 6.608 29.494 1.00 87.06 161 LEU A N 1
ATOM 1283 C CA . LEU A 1 161 ? -16.448 7.079 28.149 1.00 87.06 161 LEU A CA 1
ATOM 1284 C C . LEU A 1 161 ? -16.465 8.608 28.091 1.00 87.06 161 LEU A C 1
ATOM 1286 O O . LEU A 1 161 ? -15.573 9.190 27.477 1.00 87.06 161 LEU A O 1
ATOM 1290 N N . ASN A 1 162 ? -17.420 9.253 28.765 1.00 88.50 162 ASN A N 1
ATOM 1291 C CA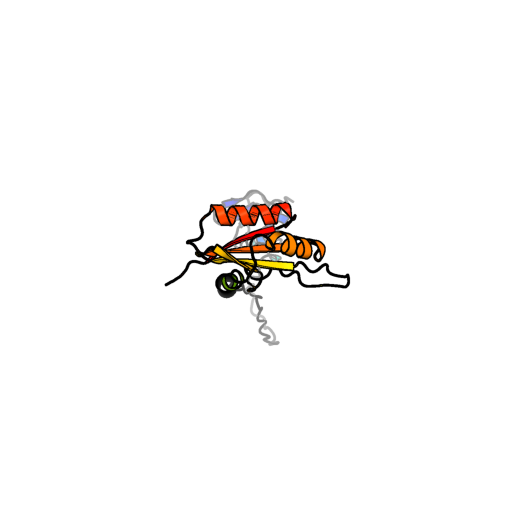 . ASN A 1 162 ? -17.550 10.708 28.768 1.00 88.50 162 ASN A CA 1
ATOM 1292 C C . ASN A 1 162 ? -16.348 11.374 29.436 1.00 88.50 162 ASN A C 1
ATOM 1294 O O . ASN A 1 162 ? -15.724 12.256 28.852 1.00 88.50 162 ASN A O 1
ATOM 1298 N N . GLN A 1 163 ? -15.934 10.867 30.598 1.00 85.94 163 GLN A N 1
ATOM 1299 C CA . GLN A 1 163 ? -14.717 11.335 31.257 1.00 85.94 163 GLN A CA 1
ATOM 1300 C C . GLN A 1 163 ? -13.487 11.201 30.345 1.00 85.94 163 GLN A C 1
ATOM 1302 O O . GLN A 1 163 ? -12.709 12.138 30.200 1.00 85.94 163 GLN A O 1
ATOM 1307 N N . SER A 1 164 ? -13.366 10.076 29.638 1.00 83.38 164 SER A N 1
ATOM 1308 C CA . SER A 1 164 ? -12.247 9.848 28.717 1.00 83.38 164 SER A CA 1
ATOM 1309 C C . SER A 1 164 ? -12.261 10.787 27.502 1.00 83.38 164 SER A C 1
ATOM 1311 O O . SER A 1 164 ? -11.203 11.164 26.997 1.00 83.38 164 SER A O 1
ATOM 1313 N N . VAL A 1 165 ? -13.448 11.161 27.012 1.00 85.00 165 VAL A N 1
ATOM 1314 C CA . VAL A 1 165 ? -13.616 12.126 25.912 1.00 85.00 165 VAL A CA 1
ATOM 1315 C C . VAL A 1 165 ? -13.327 13.557 26.371 1.00 85.00 165 VAL A C 1
ATOM 1317 O O . VAL A 1 165 ? -12.776 14.331 25.592 1.00 85.00 165 VAL A O 1
ATOM 1320 N N . LEU A 1 166 ? -13.637 13.905 27.621 1.00 83.06 166 LEU A N 1
ATOM 1321 C CA . LEU A 1 166 ? -13.300 15.209 28.202 1.00 83.06 166 LEU A CA 1
ATOM 1322 C C . LEU A 1 166 ? -11.791 15.361 28.449 1.00 83.06 166 LEU A C 1
ATOM 1324 O O . LEU A 1 166 ? -11.232 16.426 28.190 1.00 83.06 166 LEU A O 1
ATOM 1328 N N . ASP A 1 167 ? -11.127 14.291 28.889 1.00 80.88 167 ASP A N 1
ATOM 1329 C CA . ASP A 1 167 ? -9.696 14.302 29.221 1.00 80.88 167 ASP A CA 1
ATOM 1330 C C . ASP A 1 167 ? -8.778 14.303 27.979 1.00 80.88 167 ASP A C 1
ATOM 1332 O O . ASP A 1 167 ? -7.602 14.674 28.062 1.00 80.88 167 ASP A O 1
ATOM 1336 N N . SER A 1 168 ? -9.294 13.904 26.811 1.00 73.62 168 SER A N 1
ATOM 1337 C CA . SER A 1 168 ? -8.512 13.702 25.584 1.00 73.62 168 SER A CA 1
ATOM 1338 C C . SER A 1 168 ? -9.149 14.374 24.366 1.00 73.62 168 SER A C 1
ATOM 1340 O O . SER A 1 168 ? -10.308 14.150 24.048 1.00 73.62 168 SER A O 1
ATOM 1342 N N . ALA A 1 169 ? -8.367 15.079 23.541 1.00 68.38 169 ALA A N 1
ATOM 1343 C CA . ALA A 1 169 ? -8.883 15.781 22.348 1.00 68.38 169 ALA A CA 1
ATOM 1344 C C . ALA A 1 169 ? -9.380 14.891 21.188 1.00 68.38 169 ALA A C 1
ATOM 1346 O O . ALA A 1 169 ? -9.815 15.366 20.125 1.00 68.38 169 ALA A O 1
ATOM 1347 N N . GLY A 1 170 ? -9.318 13.579 21.382 1.00 76.56 170 GLY A N 1
ATOM 1348 C CA . GLY A 1 170 ? -9.859 12.584 20.478 1.00 76.56 170 GLY A CA 1
ATOM 1349 C C . GLY A 1 170 ? -9.649 11.187 21.036 1.00 76.56 170 GLY A C 1
ATOM 1350 O O . GLY A 1 170 ? -8.511 10.723 21.138 1.00 76.56 170 GLY A O 1
ATOM 1351 N N . VAL A 1 171 ? -10.756 10.515 21.342 1.00 83.38 171 VAL A N 1
ATOM 1352 C CA . VAL A 1 171 ? -10.779 9.111 21.752 1.00 83.38 171 VAL A CA 1
ATOM 1353 C C . VAL A 1 171 ? -11.074 8.234 20.540 1.00 83.38 171 VAL A C 1
ATOM 1355 O O . VAL A 1 171 ? -11.996 8.505 19.767 1.00 83.38 171 VAL A O 1
ATOM 1358 N N . THR A 1 172 ? -10.278 7.182 20.365 1.00 86.38 172 THR A N 1
ATOM 1359 C CA . THR A 1 172 ? -10.578 6.083 19.438 1.00 86.38 172 THR A CA 1
ATOM 1360 C C . THR A 1 172 ? -11.050 4.879 20.244 1.00 86.38 172 THR A C 1
ATOM 1362 O O . THR A 1 172 ? -10.302 4.377 21.082 1.00 86.38 172 THR A O 1
ATOM 1365 N N . LEU A 1 173 ? -12.270 4.408 19.991 1.00 88.81 173 LEU A N 1
ATOM 1366 C CA . LEU A 1 173 ? -12.844 3.236 20.648 1.00 88.81 173 LEU A CA 1
ATOM 1367 C C . LEU A 1 173 ? -12.693 2.000 19.757 1.00 88.81 173 LEU A C 1
ATOM 1369 O O . LEU A 1 173 ? -13.126 1.996 18.606 1.00 88.81 173 LEU A O 1
ATOM 1373 N N . ILE A 1 174 ? -12.103 0.941 20.300 1.00 90.31 174 ILE A N 1
ATOM 1374 C CA . ILE A 1 174 ? -12.013 -0.373 19.661 1.00 90.31 174 ILE A CA 1
ATOM 1375 C C . ILE A 1 174 ? -12.976 -1.312 20.381 1.00 90.31 174 ILE A C 1
ATOM 1377 O O . ILE A 1 174 ? -12.742 -1.660 21.537 1.00 90.31 174 ILE A O 1
ATOM 1381 N N . ILE A 1 175 ? -14.031 -1.742 19.694 1.00 90.62 175 ILE A N 1
ATOM 1382 C CA . ILE A 1 175 ? -15.014 -2.705 20.189 1.00 90.62 175 ILE A CA 1
ATOM 1383 C C . ILE A 1 175 ? -14.602 -4.102 19.719 1.00 90.62 175 ILE A C 1
ATOM 1385 O O . ILE A 1 175 ? -14.621 -4.402 18.525 1.00 90.62 175 ILE A O 1
ATOM 1389 N N . LYS A 1 176 ? -14.217 -4.958 20.664 1.00 90.00 176 LYS A N 1
ATOM 1390 C CA . LYS A 1 176 ? -13.900 -6.371 20.446 1.00 90.00 176 LYS A CA 1
ATOM 1391 C C . LYS A 1 176 ? -15.092 -7.220 20.872 1.00 90.00 176 LYS A C 1
ATOM 1393 O O . LYS A 1 176 ? -15.366 -7.329 22.063 1.00 90.00 176 LYS A O 1
ATOM 1398 N N . GLY A 1 177 ? -15.800 -7.809 19.918 1.00 88.38 177 GLY A N 1
ATOM 1399 C CA . GLY A 1 177 ? -16.904 -8.728 20.198 1.00 88.38 177 GLY A CA 1
ATOM 1400 C C . GLY A 1 177 ? -16.502 -10.181 19.984 1.00 88.38 177 GLY A C 1
ATOM 1401 O O . GLY A 1 177 ? -15.753 -10.481 19.057 1.00 88.38 177 GLY A O 1
ATOM 1402 N N . ASP A 1 178 ? -17.001 -11.087 20.818 1.00 87.25 178 ASP A N 1
ATOM 1403 C CA . ASP A 1 178 ? -17.026 -12.516 20.483 1.00 87.25 178 ASP A CA 1
ATOM 1404 C C . ASP A 1 178 ? -18.033 -12.767 19.341 1.00 87.25 178 ASP A C 1
ATOM 1406 O O . ASP A 1 178 ? -19.045 -12.070 19.229 1.00 87.25 178 ASP A O 1
ATOM 1410 N N . ALA A 1 179 ? -17.775 -13.766 18.498 1.00 84.38 179 ALA A N 1
ATOM 1411 C CA . ALA A 1 179 ? -18.645 -14.159 17.389 1.00 84.38 179 ALA A CA 1
ATOM 1412 C C . ALA A 1 179 ? -20.061 -14.562 17.844 1.00 84.38 179 ALA A C 1
ATOM 1414 O O . ALA A 1 179 ? -21.010 -14.447 17.074 1.00 84.38 179 ALA A O 1
ATOM 1415 N N . GLN A 1 180 ? -20.206 -15.018 19.091 1.00 84.44 180 GLN A N 1
ATOM 1416 C CA . GLN A 1 180 ? -21.493 -15.422 19.671 1.00 84.44 180 GLN A CA 1
ATOM 1417 C C . GLN A 1 180 ? -22.282 -14.258 20.300 1.00 84.44 180 GLN A C 1
ATOM 1419 O O . GLN A 1 180 ? -23.367 -14.469 20.843 1.00 84.44 180 GLN A O 1
ATOM 1424 N N . VAL A 1 181 ? -21.757 -13.027 20.279 1.00 87.50 181 VAL A N 1
ATOM 1425 C CA . VAL A 1 181 ? -22.461 -11.867 20.846 1.00 87.50 181 VAL A CA 1
ATOM 1426 C C . VAL A 1 181 ? -23.622 -11.461 19.933 1.00 87.50 181 VAL A C 1
ATOM 1428 O O . VAL A 1 181 ? -23.411 -11.249 18.737 1.00 87.50 181 VAL A O 1
ATOM 1431 N N . PRO A 1 182 ? -24.842 -11.267 20.471 1.00 86.38 182 PRO A N 1
ATOM 1432 C CA . PRO A 1 182 ? -25.955 -10.751 19.687 1.00 86.38 182 PRO A CA 1
ATOM 1433 C C . PRO A 1 182 ? -25.625 -9.382 19.089 1.00 86.38 182 PRO A C 1
ATOM 1435 O O . PRO A 1 182 ? -25.260 -8.455 19.816 1.00 86.38 182 PRO A O 1
ATOM 1438 N N . HIS A 1 183 ? -25.837 -9.229 17.781 1.00 85.12 183 HIS A N 1
ATOM 1439 C CA . HIS A 1 183 ? -25.559 -7.984 17.056 1.00 85.12 183 HIS A CA 1
ATOM 1440 C C . HIS A 1 183 ? -26.196 -6.751 17.724 1.00 85.12 183 HIS A C 1
ATOM 1442 O O . HIS A 1 183 ? -25.563 -5.705 17.831 1.00 85.12 183 HIS A O 1
ATOM 1448 N N . GLY A 1 184 ? -27.416 -6.888 18.259 1.00 85.62 184 GLY A N 1
ATOM 1449 C CA . GLY A 1 184 ? -28.114 -5.801 18.956 1.00 85.62 184 GLY A CA 1
ATOM 1450 C C . GLY A 1 184 ? -27.349 -5.224 20.153 1.00 85.62 184 GLY A C 1
ATOM 1451 O O . GLY A 1 184 ? -27.376 -4.014 20.356 1.00 85.62 184 GLY A O 1
ATOM 1452 N N . LYS A 1 185 ? -26.597 -6.045 20.903 1.00 86.94 185 LYS A N 1
ATOM 1453 C CA . LYS A 1 185 ? -25.766 -5.545 22.014 1.00 86.94 185 LYS A CA 1
ATOM 1454 C C . LYS A 1 185 ? -24.585 -4.716 21.515 1.00 86.94 185 LYS A C 1
ATOM 1456 O O . LYS A 1 185 ? -24.220 -3.735 22.149 1.00 86.94 185 LYS A O 1
ATOM 1461 N N . VAL A 1 186 ? -23.989 -5.096 20.386 1.00 87.69 186 VAL A N 1
ATOM 1462 C CA . VAL A 1 186 ? -22.876 -4.342 19.790 1.00 87.69 186 VAL A CA 1
ATOM 1463 C C . VAL A 1 186 ? -23.359 -2.976 19.307 1.00 87.69 186 VAL A C 1
ATOM 1465 O O . VAL A 1 186 ? -22.707 -1.975 19.589 1.00 87.69 186 VAL A O 1
ATOM 1468 N N . VAL A 1 187 ? -24.526 -2.925 18.657 1.00 89.44 187 VAL A N 1
ATOM 1469 C CA . VAL A 1 187 ? -25.150 -1.663 18.225 1.00 89.44 187 VAL A CA 1
ATOM 1470 C C . VAL A 1 187 ? -25.446 -0.762 19.421 1.00 89.44 187 VAL A C 1
ATOM 1472 O O . VAL A 1 187 ? -25.060 0.399 19.403 1.00 89.44 187 VAL A O 1
ATOM 1475 N N . GLN A 1 188 ? -26.007 -1.306 20.505 1.00 89.19 188 GLN A N 1
ATOM 1476 C CA . GLN A 1 188 ? -26.260 -0.536 21.727 1.00 89.19 188 GLN A CA 1
ATOM 1477 C C . GLN A 1 188 ? -24.982 0.114 22.290 1.00 89.19 188 GLN A C 1
ATOM 1479 O O . GLN A 1 188 ? -25.001 1.267 22.711 1.00 89.19 188 GLN A O 1
ATOM 1484 N N . LEU A 1 189 ? -23.853 -0.601 22.272 1.00 89.19 189 LEU A N 1
ATOM 1485 C CA . LEU A 1 189 ? -22.563 -0.056 22.709 1.00 89.19 189 LEU A CA 1
ATOM 1486 C C . LEU A 1 189 ? -22.042 1.040 21.771 1.00 89.19 189 LEU A C 1
ATOM 1488 O O . LEU A 1 189 ? -21.437 2.007 22.234 1.00 89.19 189 LEU A O 1
ATOM 1492 N N . MET A 1 190 ? -22.268 0.895 20.464 1.00 89.44 190 MET A N 1
ATOM 1493 C CA . MET A 1 190 ? -21.930 1.928 19.485 1.00 89.44 190 MET A CA 1
ATOM 1494 C C . MET A 1 190 ? -22.780 3.183 19.672 1.00 89.44 190 MET A C 1
ATOM 1496 O O . MET A 1 190 ? -22.231 4.279 19.601 1.00 89.44 190 MET A O 1
ATOM 1500 N N . ASP A 1 191 ? -24.074 3.029 19.951 1.00 90.44 191 ASP A N 1
ATOM 1501 C CA . ASP A 1 191 ? -24.984 4.148 20.197 1.00 90.44 191 ASP A CA 1
ATOM 1502 C C . ASP A 1 191 ? -24.553 4.940 21.435 1.00 90.44 191 ASP A C 1
ATOM 1504 O O . ASP A 1 191 ? -24.427 6.161 21.365 1.00 90.44 191 ASP A O 1
ATOM 1508 N N . ILE A 1 192 ? -24.223 4.255 22.538 1.00 89.44 192 ILE A N 1
ATOM 1509 C CA . ILE A 1 192 ? -23.691 4.896 23.754 1.00 89.44 192 ILE A CA 1
ATOM 1510 C C . ILE A 1 192 ? -22.396 5.658 23.436 1.00 89.44 192 ILE A C 1
ATOM 1512 O O . ILE A 1 192 ? -22.257 6.829 23.784 1.00 89.44 192 ILE A O 1
ATOM 1516 N N . ALA A 1 193 ? -21.455 5.029 22.727 1.00 89.31 193 ALA A N 1
ATOM 1517 C CA . ALA A 1 193 ? -20.199 5.677 22.350 1.00 89.31 193 ALA A CA 1
ATOM 1518 C C . ALA A 1 193 ? -20.410 6.903 21.440 1.00 89.31 193 ALA A C 1
ATOM 1520 O O . ALA A 1 193 ? -19.691 7.898 21.558 1.00 89.31 193 ALA A O 1
ATOM 1521 N N . ASN A 1 194 ? -21.397 6.844 20.545 1.00 88.19 194 ASN A N 1
ATOM 1522 C CA . ASN A 1 194 ? -21.725 7.932 19.633 1.00 88.19 194 ASN A CA 1
ATOM 1523 C C . ASN A 1 194 ? -22.380 9.116 20.363 1.00 88.19 194 ASN A C 1
ATOM 1525 O O . ASN A 1 194 ? -21.983 10.257 20.134 1.00 88.19 194 ASN A O 1
ATOM 1529 N N . THR A 1 195 ? -23.304 8.856 21.296 1.00 87.56 195 THR A N 1
ATOM 1530 C CA . THR A 1 195 ? -23.930 9.887 22.150 1.00 87.56 195 THR A CA 1
ATOM 1531 C C . THR A 1 195 ? -22.893 10.678 22.945 1.00 87.56 195 THR A C 1
ATOM 1533 O O . THR A 1 195 ? -23.002 11.894 23.084 1.00 87.56 195 THR A O 1
ATOM 1536 N N . VAL A 1 196 ? -21.842 10.001 23.406 1.00 87.94 196 VAL A N 1
ATOM 1537 C CA . VAL A 1 196 ? -20.744 10.597 24.179 1.00 87.94 196 VAL A CA 1
ATOM 1538 C C . VAL A 1 196 ? -19.742 11.377 23.300 1.00 87.94 196 VAL A C 1
ATOM 1540 O O . VAL A 1 196 ? -18.876 12.087 23.808 1.00 87.94 196 VAL A O 1
ATOM 1543 N N . GLY A 1 197 ? -19.850 11.302 21.969 1.00 85.19 197 GLY A N 1
ATOM 1544 C CA . GLY A 1 197 ? -18.999 12.065 21.048 1.00 85.19 197 GLY A CA 1
ATOM 1545 C C . GLY A 1 197 ? -17.673 11.385 20.692 1.00 85.19 197 GLY A C 1
ATOM 1546 O O . GLY A 1 197 ? -16.701 12.056 20.321 1.00 85.19 197 GLY A O 1
ATOM 1547 N N . VAL A 1 198 ? -17.603 10.052 20.771 1.00 85.94 198 VAL A N 1
ATOM 1548 C CA . VAL A 1 198 ? -16.431 9.292 20.314 1.00 85.94 198 VAL A CA 1
ATOM 1549 C C . VAL A 1 198 ? -16.274 9.437 18.795 1.00 85.94 198 VAL A C 1
ATOM 1551 O O . VAL A 1 198 ? -17.057 8.915 18.009 1.00 85.94 198 VAL A O 1
ATOM 1554 N N . LYS A 1 199 ? -15.205 10.116 18.363 1.00 79.50 199 LYS A N 1
ATOM 1555 C CA . LYS A 1 199 ? -14.974 10.469 16.947 1.00 79.50 199 LYS A CA 1
ATOM 1556 C C . LYS A 1 199 ? -14.651 9.277 16.043 1.00 79.50 199 LYS A C 1
ATOM 1558 O O . LYS A 1 199 ? -14.808 9.375 14.828 1.00 79.50 199 LYS A O 1
ATOM 1563 N N . LYS A 1 200 ? -14.109 8.189 16.596 1.00 83.81 200 LYS A N 1
ATOM 1564 C CA . LYS A 1 200 ? -13.642 7.039 15.812 1.00 83.81 200 LYS A CA 1
ATOM 1565 C C . LYS A 1 200 ? -13.952 5.732 16.525 1.00 83.81 200 LYS A C 1
ATOM 1567 O O . LYS A 1 200 ? -13.438 5.494 17.616 1.00 83.81 200 LYS A O 1
ATOM 1572 N N . ILE A 1 201 ? -14.736 4.879 15.871 1.00 87.81 201 ILE A N 1
ATOM 1573 C CA . ILE A 1 201 ? -15.108 3.548 16.356 1.00 87.81 201 ILE A CA 1
ATOM 1574 C C . ILE A 1 201 ? -14.560 2.503 15.380 1.00 87.81 201 ILE A C 1
ATOM 1576 O O . ILE A 1 201 ? -14.723 2.623 14.166 1.00 87.81 201 ILE A O 1
ATOM 1580 N N . LEU A 1 202 ? -13.881 1.491 15.911 1.00 87.62 202 LEU A N 1
ATOM 1581 C CA . LEU A 1 202 ? -13.353 0.337 15.183 1.00 87.62 202 LEU A CA 1
ATOM 1582 C C . LEU A 1 202 ? -13.982 -0.923 15.774 1.00 87.62 202 LEU A C 1
ATOM 1584 O O . LEU A 1 202 ? -14.003 -1.074 16.992 1.00 87.62 202 LEU A O 1
ATOM 1588 N N . ILE A 1 203 ? -14.460 -1.836 14.932 1.00 86.69 203 ILE A N 1
ATOM 1589 C CA . ILE A 1 203 ? -15.070 -3.095 15.373 1.00 86.69 203 ILE A CA 1
ATOM 1590 C C . ILE A 1 203 ? -14.176 -4.245 14.932 1.00 86.69 203 ILE A C 1
ATOM 1592 O O . ILE A 1 203 ? -13.732 -4.297 13.786 1.00 86.69 203 ILE A O 1
ATOM 1596 N N . THR A 1 204 ? -13.920 -5.179 15.839 1.00 86.19 204 THR A N 1
ATOM 1597 C CA . THR A 1 204 ? -13.233 -6.430 15.529 1.00 86.19 204 THR A CA 1
ATOM 1598 C C . THR A 1 204 ? -13.971 -7.592 16.174 1.00 86.19 204 THR A C 1
ATOM 1600 O O . THR A 1 204 ? -14.461 -7.493 17.301 1.00 86.19 204 THR A O 1
ATOM 1603 N N . VAL A 1 205 ? -14.063 -8.695 15.440 1.00 85.19 205 VAL A N 1
ATOM 1604 C CA . VAL A 1 205 ? -14.638 -9.940 15.937 1.00 85.19 205 VAL A CA 1
ATOM 1605 C C . VAL A 1 205 ? -13.486 -10.841 16.344 1.00 85.19 205 VAL A C 1
ATOM 1607 O O . VAL A 1 205 ? -12.628 -11.184 15.528 1.00 85.19 205 VAL A O 1
ATOM 1610 N N . LYS A 1 206 ? -13.455 -11.235 17.615 1.00 74.62 206 LYS A N 1
ATOM 1611 C CA . LYS A 1 206 ? -12.565 -12.292 18.075 1.00 74.62 206 LYS A CA 1
ATOM 1612 C C . LYS A 1 206 ? -13.168 -13.612 17.603 1.00 74.62 206 LYS A C 1
ATOM 1614 O O . LYS A 1 206 ? -14.104 -14.118 18.215 1.00 74.62 206 LYS A O 1
ATOM 1619 N N . SER A 1 207 ? -12.641 -14.159 16.508 1.00 59.12 207 SER A N 1
ATOM 1620 C CA . SER A 1 207 ? -12.919 -15.546 16.142 1.00 59.12 207 SER A CA 1
ATOM 1621 C C . SER A 1 207 ? -12.381 -16.415 17.272 1.00 59.12 207 SER A C 1
ATOM 1623 O O . SER A 1 207 ? -11.172 -16.433 17.510 1.00 59.12 207 SER A O 1
ATOM 1625 N N . SER A 1 208 ? -13.268 -17.079 18.010 1.00 53.81 208 SER A N 1
ATOM 1626 C CA . SER A 1 208 ? -12.879 -18.151 18.921 1.00 53.81 208 SER A CA 1
ATOM 1627 C C . SER A 1 208 ? -12.335 -19.289 18.055 1.00 53.81 208 SER A C 1
ATOM 1629 O O . SER A 1 208 ? -13.086 -20.128 17.567 1.00 53.81 208 SER A O 1
ATOM 1631 N N . GLY A 1 209 ? -11.044 -19.213 17.729 1.00 42.09 209 GLY A N 1
ATOM 1632 C CA . GLY A 1 209 ? -10.310 -20.295 17.096 1.00 42.09 209 GLY A CA 1
ATOM 1633 C C . GLY A 1 209 ? -10.192 -21.425 18.104 1.00 42.09 209 GLY A C 1
ATOM 1634 O O . GLY A 1 209 ? -9.684 -21.209 19.204 1.00 42.09 209 GLY A O 1
ATOM 1635 N N . ASN A 1 210 ? -10.733 -22.579 17.728 1.00 34.16 210 ASN A N 1
ATOM 1636 C CA . ASN A 1 210 ? -10.408 -23.855 18.347 1.00 34.16 210 ASN A CA 1
ATOM 1637 C C . ASN A 1 210 ? -8.960 -24.228 18.007 1.00 34.16 210 ASN A C 1
ATOM 1639 O O . ASN A 1 210 ? -8.546 -23.911 16.866 1.00 34.16 210 ASN A O 1
#

Foldseek 3Di:
DQQWKWKDDPHDIDGTDGLVVVLVCLLVVVADQQIWMDRPRPPDTDRQCPDPSRVVSHDDDDDPDDDDDDPPDDPPPPPPPPVPPPPPPCVVVVVVVVVVVVVCVVVVVVPPVCPVPDPPPPDDDDDPPQHAAEWEWEAELVRFIDIPNHTDDPVCLLVVLLVVVVSGVAYAYEYEYEPNHPPVSVVVSVVSNVVSPHPHYHYDYDDPDD

Secondary structure (DSSP, 8-state):
---EEEEEETTEEPPPEEHHHHHHHHHTT-S-TTSEEESSTTSS-EEGGG-HHHHTTS--PPP-----PPP------------------SHHHHHHHHHHHHHHHHHHTTSGGGTTS-------SSS-----EEEEEEE-TT--EEETTEEE-HHHHHHHHHHHHHHSS-EEEEEEEETTS-HHHHHHHHHHHHHTT-SEEEEEEE----

Radius of gyration: 46.66 Å; chains: 1; bounding box: 97×50×107 Å

Sequence (210 aa):
MNDAYILRKKDKVYKPVPLKVLRTLVYQRQVDPDDMISSDDGNTWTLAGKLPELIQFFPSHTPSLSLGEVPRGYGGKIERRRKSIEVIDMIPMIDMVFLLLIFFALTSTFEIQRVMEMNLPKAASGDQLQKKQTLTLTINSNGHITIEKKPVELQDLESMLNQSVLDSAGVTLIIKGDAQVPHGKVVQLMDIANTVGVKKILITVKSSGN